Protein AF-A0A524JJ79-F1 (afdb_monomer)

Secondary structure (DSSP, 8-state):
--GGG-S-----PPEEEEEEEEEEEEEEEEETTEEEEEEEEEEEEEEEEEE--HHHHHHHHHHHHTTSGGGG-HHHHHHHHHHHHHTT--HHHHHHHHHHHHH-STT----HHHHHHHHHHHHHTT-HHHHHHHHHHHHHH--HHHHHHHHHHHHHTT-HHHHHHHHHHHHHH-TT-HHHHHHHHHHHHHTT-HHHHHHHHHHHHTT---HHHHHHHHHHHHHTT---

Nearest PDB structures (foldseek):
  2xpi-assembly1_D  TM=5.890E-01  e=6.581E-04  Schizosaccharomyces pombe
  8ye5-assembly1_B  TM=7.559E-01  e=1.691E-02  Dehalobacter sp.
  4j8d-assembly2_B  TM=4.611E-01  e=3.420E-03  Rattus norvegicus
  4j8f-assembly1_A  TM=4.199E-01  e=3.420E-03  Homo sapiens
  9hmf-assembly1_L  TM=3.762E-01  e=2.650E-02  Campylobacter jejuni

pLDDT: mean 95.46, std 4.65, range [69.0, 98.75]

Foldseek 3Di:
DDVVPDPDDDDWDKDFAAADDDFDWDWAPDDPFWTWIWTDHGGIITIDIDGHLVLVVVLVVLVVPCVDPCVLALVSLLVSLVSLLVSVHDLVVSLVSLCCQDPNPPNHHHALSSLVSNLSSCVVVVNNVVSVVCLVVSLVRDDLVSLLVSLVSCVVVVVLVVSLVSLVVSCVVCVLALLSLLSNLVSCVSVVVLVSNLVSLVSSVVSVDDPVSVVSSVVSCVVSVHDD

Sequence (228 aa):
YEPSEDALQVEVDTKTIPHTEFLTYVFTDLSSTGATVALDWAKKQIPFKIEFDVSAIVLADIRQKLQGEAGFQRQNWEQAATFAMNNGGDLQEALGWINNAIEGQFFSSKTFNNMAVKAQILQKLGQKDKVLAMVPEMAGMANTNEMNNLGYMLVNMGENDLALKYFKINAKNNPANANVFDSLGEAYKIMGDRKNAIKNLKKSLSLNPPAGVKANSERLLAELGVVI

Structure (mmCIF, N/CA/C/O backbone):
data_AF-A0A524JJ79-F1
#
_entry.id   AF-A0A524JJ79-F1
#
loop_
_atom_site.group_PDB
_atom_site.id
_atom_site.type_symbol
_atom_site.label_atom_id
_atom_site.label_alt_id
_atom_site.label_comp_id
_atom_site.label_asym_id
_atom_site.label_entity_id
_atom_site.label_seq_id
_atom_site.pdbx_PDB_ins_code
_atom_site.Cartn_x
_atom_site.Cartn_y
_atom_site.Cartn_z
_atom_site.occupancy
_atom_site.B_iso_or_equiv
_atom_site.auth_seq_id
_atom_site.auth_comp_id
_atom_site.auth_asym_id
_atom_site.auth_atom_id
_atom_site.pdbx_PDB_model_num
ATOM 1 N N . TYR A 1 1 ? -36.130 6.299 39.404 1.00 77.44 1 TYR A N 1
ATOM 2 C CA . TYR A 1 1 ? -35.779 5.986 38.011 1.00 77.44 1 TYR A CA 1
ATOM 3 C C . TYR A 1 1 ? -35.724 7.321 37.305 1.00 77.44 1 TYR A C 1
ATOM 5 O O . TYR A 1 1 ? -36.742 8.001 37.301 1.00 77.44 1 TYR A O 1
ATOM 13 N N . GLU A 1 2 ? -34.539 7.721 36.851 1.00 86.06 2 GLU A N 1
ATOM 14 C CA . GLU A 1 2 ? -34.285 8.988 36.159 1.00 86.06 2 GLU A CA 1
ATOM 15 C C . GLU A 1 2 ? -33.938 8.640 34.706 1.00 86.06 2 GLU A C 1
ATOM 17 O O . GLU A 1 2 ? -32.838 8.145 34.473 1.00 86.06 2 GLU A O 1
ATOM 22 N N . PRO A 1 3 ? -34.845 8.845 33.732 1.00 84.81 3 PRO A N 1
ATOM 23 C CA . PRO A 1 3 ? -34.604 8.443 32.341 1.00 84.81 3 PRO A CA 1
ATOM 24 C C . PRO A 1 3 ? -33.352 9.077 31.719 1.00 84.81 3 PRO A C 1
ATOM 26 O O . PRO A 1 3 ? -32.802 8.551 30.759 1.00 84.81 3 PRO A O 1
ATOM 29 N N . SER A 1 4 ? -32.890 10.211 32.255 1.00 87.50 4 SER A N 1
ATOM 30 C CA . SER A 1 4 ? -31.655 10.877 31.827 1.00 87.50 4 SER A CA 1
ATOM 31 C C . SER A 1 4 ? -30.379 10.119 32.195 1.00 87.50 4 SER A C 1
ATOM 33 O O . SER A 1 4 ? -29.330 10.408 31.630 1.00 87.50 4 SER A O 1
ATOM 35 N N . GLU A 1 5 ? -30.460 9.176 33.134 1.00 88.31 5 GLU A N 1
ATOM 36 C CA . GLU A 1 5 ? -29.337 8.347 33.582 1.00 88.31 5 GLU A CA 1
ATOM 37 C C . GLU A 1 5 ? -29.270 7.005 32.824 1.00 88.31 5 GLU A C 1
ATOM 39 O O . GLU A 1 5 ? -28.371 6.197 33.070 1.00 88.31 5 GLU A O 1
ATOM 44 N N . ASP A 1 6 ? -30.203 6.743 31.899 1.00 85.56 6 ASP A N 1
ATOM 45 C CA . ASP A 1 6 ? -30.224 5.502 31.127 1.00 85.56 6 ASP A CA 1
ATOM 46 C C . ASP A 1 6 ? -29.096 5.488 30.088 1.00 85.56 6 ASP A C 1
ATOM 48 O O . ASP A 1 6 ? -29.096 6.236 29.111 1.00 85.56 6 ASP A O 1
ATOM 52 N N . ALA A 1 7 ? -28.136 4.580 30.275 1.00 82.12 7 ALA A N 1
ATOM 53 C CA . ALA A 1 7 ? -27.026 4.400 29.339 1.00 82.12 7 ALA A CA 1
ATOM 54 C C . ALA A 1 7 ? -27.447 3.710 28.027 1.00 82.12 7 ALA A C 1
ATOM 56 O O . ALA A 1 7 ? -26.792 3.887 27.001 1.00 82.12 7 ALA A O 1
ATOM 57 N N . LEU A 1 8 ? -28.505 2.890 28.063 1.00 83.69 8 LEU A N 1
ATOM 58 C CA . LEU A 1 8 ? -29.008 2.148 26.909 1.00 83.69 8 LEU A CA 1
ATOM 59 C C . LEU A 1 8 ? -30.453 1.692 27.147 1.00 83.69 8 LEU A C 1
ATOM 61 O O . LEU A 1 8 ? -30.738 1.031 28.145 1.00 83.69 8 LEU A O 1
ATOM 65 N N . GLN A 1 9 ? -31.335 1.966 26.186 1.00 86.88 9 GLN A N 1
ATOM 66 C CA . GLN A 1 9 ? -32.680 1.398 26.127 1.00 86.88 9 GLN A CA 1
ATOM 67 C C . GLN A 1 9 ? -32.825 0.614 24.823 1.00 86.88 9 GLN A C 1
ATOM 69 O O . GLN A 1 9 ? -32.611 1.157 23.740 1.00 86.88 9 GLN A O 1
ATOM 74 N N . VAL A 1 10 ? -33.152 -0.673 24.927 1.00 87.00 10 VAL A N 1
ATOM 75 C CA . VAL A 1 10 ? -33.238 -1.590 23.783 1.00 87.00 10 VAL A CA 1
ATOM 76 C C . VAL A 1 10 ? -34.454 -2.491 23.914 1.00 87.00 10 VAL A C 1
ATOM 78 O O . VAL A 1 10 ? -34.732 -3.030 24.986 1.00 87.00 10 VAL A O 1
ATOM 81 N N . GLU A 1 11 ? -35.168 -2.670 22.808 1.00 89.62 11 GLU A N 1
ATOM 82 C CA . GLU A 1 11 ? -36.161 -3.733 22.682 1.00 89.62 11 GLU A CA 1
ATOM 83 C C . GLU A 1 11 ? -35.449 -5.042 22.329 1.00 89.62 11 GLU A C 1
ATOM 85 O O . GLU A 1 11 ? -34.543 -5.066 21.493 1.00 89.62 11 GLU A O 1
ATOM 90 N N . VAL A 1 12 ? -35.827 -6.127 23.003 1.00 90.88 12 VAL A N 1
ATOM 91 C CA . VAL A 1 12 ? -35.129 -7.415 22.926 1.00 90.88 12 VAL A CA 1
ATOM 92 C C . VAL A 1 12 ? -36.115 -8.569 22.849 1.00 90.88 12 VAL A C 1
ATOM 94 O O . VAL A 1 12 ? -37.064 -8.655 23.630 1.00 90.88 12 VAL A O 1
ATOM 97 N N . ASP A 1 13 ? -35.834 -9.508 21.951 1.00 92.62 13 ASP A N 1
ATOM 98 C CA . ASP A 1 13 ? -36.531 -10.787 21.897 1.00 92.62 13 ASP A CA 1
ATOM 99 C C . ASP A 1 13 ? -35.867 -11.784 22.848 1.00 92.62 13 ASP A C 1
ATOM 101 O O . ASP A 1 13 ? -34.694 -12.142 22.705 1.00 92.62 13 ASP A O 1
ATOM 105 N N . THR A 1 14 ? -36.624 -12.271 23.832 1.00 94.25 14 THR A N 1
ATOM 106 C CA . THR A 1 14 ? -36.096 -13.243 24.795 1.00 94.25 14 THR A CA 1
ATOM 107 C C . THR A 1 14 ? -36.009 -14.641 24.194 1.00 94.25 14 THR A C 1
ATOM 109 O O . THR A 1 14 ? -36.939 -15.094 23.524 1.00 94.25 14 THR A O 1
ATOM 112 N N . LYS A 1 15 ? -34.947 -15.377 24.520 1.00 94.88 15 LYS A N 1
ATOM 113 C CA . LYS A 1 15 ? -34.782 -16.795 24.168 1.00 94.88 15 LYS A CA 1
ATOM 114 C C . LYS A 1 15 ? -35.046 -17.682 25.382 1.00 94.88 15 LYS A C 1
ATOM 116 O O . LYS A 1 15 ? -34.850 -17.264 26.521 1.00 94.88 15 LYS A O 1
ATOM 121 N N . THR A 1 16 ? -35.484 -18.918 25.144 1.00 96.75 16 THR A N 1
ATOM 122 C CA . THR A 1 16 ? -35.592 -19.927 26.210 1.00 96.75 16 THR A CA 1
ATOM 123 C C . THR A 1 16 ? -34.263 -20.658 26.368 1.00 96.75 16 THR A C 1
ATOM 125 O O . THR A 1 16 ? -33.693 -21.109 25.377 1.00 96.75 16 THR A O 1
ATOM 128 N N . ILE A 1 17 ? -33.799 -20.805 27.607 1.00 96.44 17 ILE A N 1
ATOM 129 C CA . ILE A 1 17 ? -32.557 -21.500 27.979 1.00 96.44 17 ILE A CA 1
ATOM 130 C C . ILE A 1 17 ? -32.815 -22.526 29.100 1.00 96.44 17 ILE A C 1
ATOM 132 O O . ILE A 1 17 ? -33.877 -22.482 29.734 1.00 96.44 17 ILE A O 1
ATOM 136 N N . PRO A 1 18 ? -31.881 -23.464 29.368 1.00 97.00 18 PRO A N 1
ATOM 137 C CA . PRO A 1 18 ? -31.906 -24.269 30.590 1.00 97.00 18 PRO A CA 1
ATOM 138 C C . PRO A 1 18 ? -31.970 -23.399 31.852 1.00 97.00 18 PRO A C 1
ATOM 140 O O . PRO A 1 18 ? -31.500 -22.267 31.850 1.00 97.00 18 PRO A O 1
ATOM 143 N N . HIS A 1 19 ? -32.550 -23.937 32.931 1.00 96.25 19 HIS A N 1
ATOM 144 C CA . HIS A 1 19 ? -32.747 -23.178 34.170 1.00 96.25 19 HIS A CA 1
ATOM 145 C C . HIS A 1 19 ? -31.418 -22.743 34.797 1.00 96.25 19 HIS A C 1
ATOM 147 O O . HIS A 1 19 ? -30.568 -23.589 35.074 1.00 96.25 19 HIS A O 1
ATOM 153 N N . THR A 1 20 ? -31.290 -21.451 35.091 1.00 95.12 20 THR A N 1
ATOM 154 C CA . THR A 1 20 ? -30.226 -20.881 35.925 1.00 95.12 20 THR A CA 1
ATOM 155 C C . THR A 1 20 ? -30.845 -20.259 37.180 1.00 95.12 20 THR A C 1
ATOM 157 O O . THR A 1 20 ? -31.852 -19.552 37.109 1.00 95.12 20 THR A O 1
ATOM 160 N N . GLU A 1 21 ? -30.267 -20.534 38.352 1.00 96.00 21 GLU A N 1
ATOM 161 C CA . GLU A 1 21 ? -30.761 -19.965 39.618 1.00 96.00 21 GLU A CA 1
ATOM 162 C C . GLU A 1 21 ? -30.271 -18.523 39.816 1.00 96.00 21 GLU A C 1
ATOM 164 O O . GLU A 1 21 ? -31.005 -17.653 40.284 1.00 96.00 21 GLU A O 1
ATOM 169 N N . PHE A 1 22 ? -29.028 -18.258 39.412 1.00 97.00 22 PHE A N 1
ATOM 170 C CA . PHE A 1 22 ? -28.384 -16.960 39.565 1.00 97.00 22 PHE A CA 1
ATOM 171 C C . PHE A 1 22 ? -28.438 -16.167 38.264 1.00 97.00 22 PHE A C 1
ATOM 173 O O . PHE A 1 22 ? -28.100 -16.691 37.198 1.00 97.00 22 PHE A O 1
ATOM 180 N N . LEU A 1 23 ? -28.803 -14.884 38.376 1.00 96.38 23 LEU A N 1
ATOM 181 C CA . LEU A 1 23 ? -28.680 -13.935 37.275 1.00 96.38 23 LEU A CA 1
ATOM 182 C C . LEU A 1 23 ? -27.231 -13.934 36.782 1.00 96.38 23 LEU A C 1
ATOM 184 O O . LEU A 1 23 ? -26.314 -13.575 37.521 1.00 96.38 23 LEU A O 1
ATOM 188 N N . THR A 1 24 ? -27.049 -14.350 35.535 1.00 96.19 24 THR A N 1
ATOM 189 C CA . THR A 1 24 ? -25.736 -14.532 34.923 1.00 96.19 24 THR A CA 1
ATOM 190 C C . THR A 1 24 ? -25.617 -13.635 33.701 1.00 96.19 24 THR A C 1
ATOM 192 O O . THR A 1 24 ? -26.510 -13.605 32.859 1.00 96.19 24 THR A O 1
ATOM 195 N N . TYR A 1 25 ? -24.504 -12.911 33.601 1.00 95.44 25 TYR A N 1
ATOM 196 C CA . TYR A 1 25 ? -24.175 -12.107 32.428 1.00 95.44 25 TYR A CA 1
ATOM 197 C C . TYR A 1 25 ? -23.250 -12.905 31.517 1.00 95.44 25 TYR A C 1
ATOM 199 O O . TYR A 1 25 ? -22.167 -13.317 31.937 1.00 95.44 25 TYR A O 1
ATOM 207 N N . VAL A 1 26 ? -23.673 -13.113 30.273 1.00 94.44 26 VAL A N 1
ATOM 208 C CA . VAL A 1 26 ? -22.916 -13.858 29.265 1.00 94.44 26 VAL A CA 1
ATOM 209 C C . VAL A 1 26 ? -22.545 -12.926 28.120 1.00 94.44 26 VAL A C 1
ATOM 211 O O . VAL A 1 26 ? -23.377 -12.170 27.626 1.00 94.44 26 VAL A O 1
ATOM 214 N N . PHE A 1 27 ? -21.290 -13.001 27.687 1.00 95.50 27 PHE A N 1
ATOM 215 C CA . PHE A 1 27 ? -20.793 -12.291 26.514 1.00 95.50 27 PHE A CA 1
ATOM 216 C C . PHE A 1 27 ? -20.545 -13.305 25.403 1.00 95.50 27 PHE A C 1
ATOM 218 O O . PHE A 1 27 ? -19.799 -14.268 25.578 1.00 95.50 27 PHE A O 1
ATOM 225 N N . THR A 1 28 ? -21.197 -13.093 24.268 1.00 93.38 28 THR A N 1
ATOM 226 C CA . THR A 1 28 ? -21.134 -13.959 23.085 1.00 93.38 28 THR A CA 1
ATOM 227 C C . THR A 1 28 ? -20.872 -13.116 21.840 1.00 93.38 28 THR A C 1
ATOM 229 O O . THR A 1 28 ? -20.851 -11.888 21.920 1.00 93.38 28 THR A O 1
ATOM 232 N N . ASP A 1 29 ? -20.619 -13.767 20.702 1.00 92.81 29 ASP A N 1
ATOM 233 C CA . ASP A 1 29 ? -20.407 -13.104 19.406 1.00 92.81 29 ASP A CA 1
ATOM 234 C C . ASP A 1 29 ? -19.367 -11.966 19.454 1.00 92.81 29 ASP A C 1
ATOM 236 O O . ASP A 1 29 ? -19.571 -10.880 18.911 1.00 92.81 29 ASP A O 1
ATOM 240 N N . LEU A 1 30 ? -18.254 -12.205 20.156 1.00 93.31 30 LEU A N 1
ATOM 241 C CA . LEU A 1 30 ? -17.192 -11.216 20.331 1.00 93.31 30 LEU A CA 1
ATOM 242 C C . LEU A 1 30 ? -16.589 -10.817 18.980 1.00 93.31 30 LEU A C 1
ATOM 244 O O . LEU A 1 30 ? -16.189 -11.663 18.179 1.00 93.31 30 LEU A O 1
ATOM 248 N N . SER A 1 31 ? -16.460 -9.513 18.771 1.00 90.50 31 SER A N 1
ATOM 249 C CA . SER A 1 31 ? -15.790 -8.912 17.622 1.00 90.50 31 SER A CA 1
ATOM 250 C C . SER A 1 31 ? -14.883 -7.768 18.071 1.00 90.50 31 SER A C 1
ATOM 252 O O . SER A 1 31 ? -14.914 -7.342 19.226 1.00 90.50 31 SER A O 1
ATOM 254 N N . SER A 1 32 ? -14.081 -7.232 17.151 1.00 84.44 32 SER A N 1
ATOM 255 C CA . SER A 1 32 ? -13.252 -6.054 17.423 1.00 84.44 32 SER A CA 1
ATOM 256 C C . SER A 1 32 ? -14.062 -4.782 17.693 1.00 84.44 32 SER A C 1
ATOM 258 O O . SER A 1 32 ? -13.493 -3.817 18.191 1.00 84.44 32 SER A O 1
ATOM 260 N N . THR A 1 33 ? -15.360 -4.762 17.373 1.00 89.06 33 THR A N 1
ATOM 261 C CA . THR A 1 33 ? -16.227 -3.579 17.482 1.00 89.06 33 THR A CA 1
ATOM 262 C C . THR A 1 33 ? -17.468 -3.817 18.337 1.00 89.06 33 THR A C 1
ATOM 264 O O . THR A 1 33 ? -18.348 -2.966 18.363 1.00 89.06 33 THR A O 1
ATOM 267 N N . GLY A 1 34 ? -17.582 -4.944 19.043 1.00 92.19 34 GLY A N 1
ATOM 268 C CA . GLY A 1 34 ? -18.788 -5.226 19.817 1.00 92.19 34 GLY A CA 1
ATOM 269 C C . GLY A 1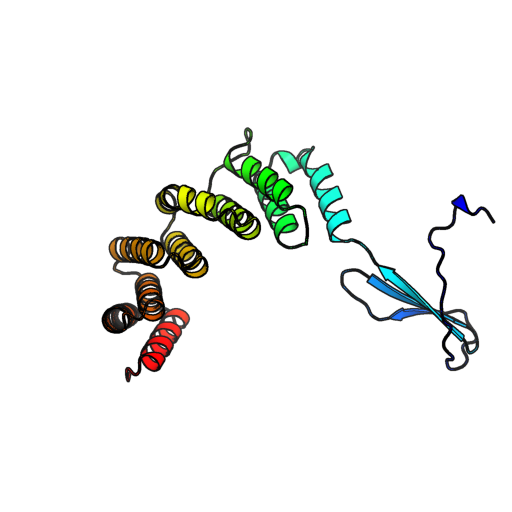 34 ? -18.927 -6.662 20.295 1.00 92.19 34 GLY A C 1
ATOM 270 O O . GLY A 1 34 ? -18.077 -7.514 20.030 1.00 92.19 34 GLY A O 1
ATOM 271 N N . ALA A 1 35 ? -20.030 -6.913 20.991 1.00 95.38 35 ALA A N 1
ATOM 272 C CA . ALA A 1 35 ? -20.410 -8.209 21.539 1.00 95.38 35 ALA A CA 1
ATOM 273 C C . ALA A 1 35 ? -21.934 -8.296 21.694 1.00 95.38 35 ALA A C 1
ATOM 275 O O . ALA A 1 35 ? -22.622 -7.278 21.782 1.00 95.38 35 ALA A O 1
ATOM 276 N N . THR A 1 36 ? -22.457 -9.510 21.808 1.00 95.12 36 THR A N 1
ATOM 277 C CA . THR A 1 36 ? -23.802 -9.740 22.339 1.00 95.12 36 THR A CA 1
ATOM 278 C C . THR A 1 36 ? -23.692 -9.956 23.846 1.00 95.12 36 THR A C 1
ATOM 280 O O . THR A 1 36 ? -23.049 -10.909 24.292 1.00 95.12 36 THR A O 1
ATOM 283 N N . VAL A 1 37 ? -24.328 -9.090 24.632 1.00 95.38 37 VAL A N 1
ATOM 284 C CA . VAL A 1 37 ? -24.506 -9.275 26.077 1.00 95.38 37 VAL A CA 1
ATOM 285 C C . VAL A 1 37 ? -25.842 -9.959 26.300 1.00 95.38 37 VAL A C 1
ATOM 287 O O . VAL A 1 37 ? -26.845 -9.565 25.714 1.00 95.38 37 VAL A O 1
ATOM 290 N N . ALA A 1 38 ? -25.874 -10.974 27.150 1.00 95.81 38 ALA A N 1
ATOM 291 C CA . ALA A 1 38 ? -27.099 -11.666 27.493 1.00 95.81 38 ALA A CA 1
ATOM 292 C C . ALA A 1 38 ? -27.256 -11.784 29.007 1.00 95.81 38 ALA A C 1
ATOM 294 O O . ALA A 1 38 ? -26.305 -12.128 29.711 1.00 95.81 38 ALA A O 1
ATOM 295 N N . LEU A 1 39 ? -28.459 -11.484 29.498 1.00 96.50 39 LEU A N 1
ATOM 296 C CA . LEU A 1 39 ? -28.850 -11.769 30.874 1.00 96.50 39 LEU A CA 1
ATOM 297 C C . LEU A 1 39 ? -29.598 -13.097 30.893 1.00 96.50 39 LEU A C 1
ATOM 299 O O . LEU A 1 39 ? -30.694 -13.198 30.338 1.00 96.50 39 LEU A O 1
ATOM 303 N N . ASP A 1 40 ? -29.013 -14.079 31.564 1.00 97.12 40 ASP A N 1
ATOM 304 C CA . ASP A 1 40 ? -29.582 -15.405 31.753 1.00 97.12 40 ASP A CA 1
ATOM 305 C C . ASP A 1 40 ? -30.150 -15.508 33.170 1.00 97.12 40 ASP A C 1
ATOM 307 O O . ASP A 1 40 ? -29.418 -15.392 34.160 1.00 97.12 40 ASP A O 1
ATOM 311 N N . TRP A 1 41 ? -31.462 -15.720 33.280 1.00 97.19 41 TRP A N 1
ATOM 312 C CA . TRP A 1 41 ? -32.135 -15.919 34.562 1.00 97.19 41 TRP A CA 1
ATOM 313 C C . TRP A 1 41 ? -33.357 -16.827 34.430 1.00 97.19 41 TRP A C 1
ATOM 315 O O . TRP A 1 41 ? -34.188 -16.667 33.525 1.00 97.19 41 TRP A O 1
ATOM 325 N N . ALA A 1 42 ? -33.488 -17.782 35.355 1.00 96.38 42 ALA A N 1
ATOM 326 C CA . ALA A 1 42 ? -34.456 -18.865 35.262 1.00 96.38 42 ALA A CA 1
ATOM 327 C C . ALA A 1 42 ? -34.335 -19.552 33.892 1.00 96.38 42 ALA A C 1
ATOM 329 O O . ALA A 1 42 ? -33.268 -20.039 33.542 1.00 96.38 42 ALA A O 1
ATOM 330 N N . LYS A 1 43 ? -35.402 -19.579 33.090 1.00 97.25 43 LYS A N 1
ATOM 331 C CA . LYS A 1 43 ? -35.401 -20.177 31.742 1.00 97.25 43 LYS A CA 1
ATOM 332 C C . LYS A 1 43 ? -35.315 -19.146 30.618 1.00 97.25 43 LYS A C 1
ATOM 334 O O . LYS A 1 43 ? -35.650 -19.471 29.481 1.00 97.25 43 LYS A O 1
ATOM 339 N N . LYS A 1 44 ? -34.953 -17.899 30.921 1.00 96.69 44 LYS A N 1
ATOM 340 C CA . LYS A 1 44 ? -34.934 -16.805 29.948 1.00 96.69 44 LYS A CA 1
ATOM 341 C C . LYS A 1 44 ? -33.525 -16.281 29.744 1.00 96.69 44 LYS A C 1
ATOM 343 O O . LYS A 1 44 ? -32.806 -16.040 30.705 1.00 96.69 44 LYS A O 1
ATOM 348 N N . GLN A 1 45 ? -33.204 -16.051 28.483 1.00 96.75 45 GLN A N 1
ATOM 349 C CA . GLN A 1 45 ? -32.063 -15.276 28.043 1.00 96.75 45 GLN A CA 1
ATOM 350 C C . GLN A 1 45 ? -32.571 -13.990 27.401 1.00 96.75 45 GLN A C 1
ATOM 352 O O . GLN A 1 45 ? -33.462 -14.028 26.549 1.00 96.75 45 GLN A O 1
ATOM 357 N N . ILE A 1 46 ? -31.997 -12.864 27.803 1.00 96.25 46 ILE A N 1
ATOM 358 C CA . ILE A 1 46 ? -32.334 -11.528 27.313 1.00 96.25 46 ILE A CA 1
ATOM 359 C C . ILE A 1 46 ? -31.090 -10.968 26.607 1.00 96.25 46 ILE A C 1
ATOM 361 O O . ILE A 1 46 ? -30.252 -10.352 27.270 1.00 96.25 46 ILE A O 1
ATOM 365 N N . PRO A 1 47 ? -30.903 -11.248 25.303 1.00 96.00 47 PRO A N 1
ATOM 366 C CA . PRO A 1 47 ? -29.730 -10.807 24.564 1.00 96.00 47 PRO A CA 1
ATOM 367 C C . PRO A 1 47 ? -29.929 -9.402 23.986 1.00 96.00 47 PRO A C 1
ATOM 369 O O . PRO A 1 47 ? -30.966 -9.104 23.399 1.00 96.00 47 PRO A O 1
ATOM 372 N N . PHE A 1 48 ? -28.901 -8.568 24.073 1.00 94.25 48 PHE A N 1
ATOM 373 C CA . PHE A 1 48 ? -28.800 -7.310 23.346 1.00 94.25 48 PHE A CA 1
ATOM 374 C C . PHE A 1 48 ? -27.382 -7.111 22.822 1.00 94.25 48 PHE A C 1
ATOM 376 O O . PHE A 1 48 ? -26.401 -7.585 23.398 1.00 94.25 48 PHE A O 1
ATOM 383 N N . LYS A 1 49 ? -27.274 -6.408 21.697 1.00 92.69 49 LYS A N 1
ATOM 384 C CA . LYS A 1 49 ? -25.987 -6.126 21.070 1.00 92.69 49 LYS A CA 1
ATOM 385 C C . LYS A 1 49 ? -25.416 -4.822 21.612 1.00 92.69 49 LYS A C 1
ATOM 387 O O . LYS A 1 49 ? -26.131 -3.829 21.705 1.00 92.69 49 LYS A O 1
ATOM 392 N N . ILE A 1 50 ? -24.125 -4.832 21.921 1.00 92.00 50 ILE A N 1
ATOM 393 C CA . ILE A 1 50 ? -23.333 -3.624 22.140 1.00 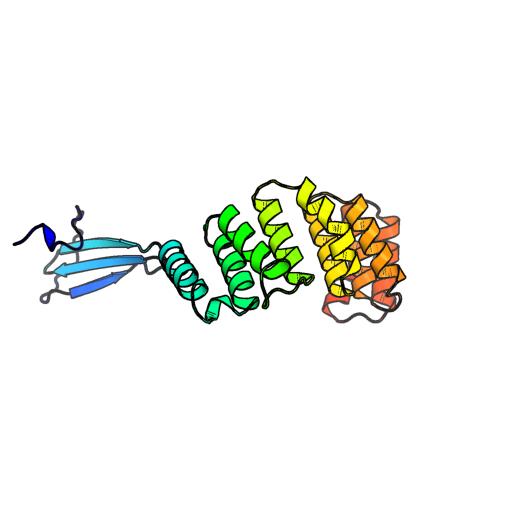92.00 50 ILE A CA 1
ATOM 394 C C . ILE A 1 50 ? -22.341 -3.484 20.987 1.00 92.00 50 ILE A C 1
ATOM 396 O O . ILE A 1 50 ? -21.650 -4.441 20.632 1.00 92.00 50 ILE A O 1
ATOM 400 N N . GLU A 1 51 ? -22.284 -2.298 20.391 1.00 89.19 51 GLU A N 1
ATOM 401 C CA . GLU A 1 51 ? -21.348 -1.958 19.322 1.00 89.19 51 GLU A CA 1
ATOM 402 C C . GLU A 1 51 ? -20.650 -0.642 19.650 1.00 89.19 51 GLU A C 1
ATOM 404 O O . GLU A 1 51 ? -21.233 0.264 20.244 1.00 89.19 51 GLU A O 1
ATOM 409 N N . PHE A 1 52 ? -19.391 -0.544 19.245 1.00 86.94 52 PHE A N 1
ATOM 410 C CA . PHE A 1 52 ? -18.562 0.634 19.402 1.00 86.94 52 PHE A CA 1
ATOM 411 C C . PHE A 1 52 ? -18.060 1.054 18.031 1.00 86.94 52 PHE A C 1
ATOM 413 O O . PHE A 1 52 ? -17.479 0.250 17.297 1.00 86.94 52 PHE A O 1
ATOM 420 N N . ASP A 1 53 ? -18.204 2.338 17.720 1.00 89.06 53 ASP A N 1
ATOM 421 C CA . ASP A 1 53 ? -17.480 2.939 16.607 1.00 89.06 53 ASP A CA 1
ATOM 422 C C . ASP A 1 53 ? -16.020 3.161 17.026 1.00 89.06 53 ASP A C 1
ATOM 424 O O . ASP A 1 53 ? -15.590 4.254 17.402 1.00 89.06 53 ASP A O 1
ATOM 428 N N . VAL A 1 54 ? -15.260 2.062 17.029 1.00 89.44 54 VAL A N 1
ATOM 429 C CA . VAL A 1 54 ? -13.845 2.050 17.421 1.00 89.44 54 VAL A CA 1
ATOM 430 C C . VAL A 1 54 ? -13.049 3.029 16.562 1.00 89.44 54 VAL A C 1
ATOM 432 O O . VAL A 1 54 ? -12.184 3.733 17.080 1.00 89.44 54 VAL A O 1
ATOM 435 N N . SER A 1 55 ? -13.370 3.126 15.271 1.00 91.81 55 SER A N 1
ATOM 436 C CA . SER A 1 55 ? -12.723 4.063 14.359 1.00 91.81 55 SER A CA 1
ATOM 437 C C . SER A 1 55 ? -12.951 5.510 14.782 1.00 91.81 55 SER A C 1
ATOM 439 O O . SER A 1 55 ? -11.981 6.261 14.887 1.00 91.81 55 SER A O 1
ATOM 441 N N . ALA A 1 56 ? -14.191 5.907 15.081 1.00 93.25 56 ALA A N 1
ATOM 442 C CA . ALA A 1 56 ? -14.488 7.260 15.544 1.00 93.25 56 ALA A CA 1
ATOM 443 C C . ALA A 1 56 ? -13.813 7.583 16.884 1.00 93.25 56 ALA A C 1
ATOM 445 O O . ALA A 1 56 ? -13.265 8.678 17.032 1.00 93.25 56 ALA A O 1
ATOM 446 N N . ILE A 1 57 ? -13.792 6.634 17.828 1.00 93.75 57 ILE A N 1
ATOM 447 C CA . ILE A 1 57 ? -13.127 6.797 19.131 1.00 93.75 57 ILE A CA 1
ATOM 448 C C . ILE A 1 57 ? -11.623 7.026 18.942 1.00 93.75 57 ILE A C 1
ATOM 450 O O . ILE A 1 57 ? -11.069 7.991 19.471 1.00 93.75 57 ILE A O 1
ATOM 454 N N . VAL A 1 58 ? -10.959 6.177 18.152 1.00 95.19 58 VAL A N 1
ATOM 455 C CA . VAL A 1 58 ? -9.516 6.296 17.899 1.00 95.19 58 VAL A CA 1
ATOM 456 C C . VAL A 1 58 ? -9.198 7.579 17.131 1.00 95.19 58 VAL A C 1
ATOM 458 O O . VAL A 1 58 ? -8.246 8.273 17.475 1.00 95.19 58 VAL A O 1
ATOM 461 N N . LEU A 1 59 ? -10.001 7.953 16.130 1.00 96.81 59 LEU A N 1
ATOM 462 C CA . LEU A 1 59 ? -9.806 9.204 15.389 1.00 96.81 59 LEU A CA 1
ATOM 463 C C . LEU A 1 59 ? -9.997 10.439 16.279 1.00 96.81 59 LEU A C 1
ATOM 465 O O . LEU A 1 59 ? -9.263 11.412 16.123 1.00 96.81 59 LEU A O 1
ATOM 469 N N . ALA A 1 60 ? -10.943 10.417 17.222 1.00 96.94 60 ALA A N 1
ATOM 470 C CA . ALA A 1 60 ? -11.116 11.497 18.192 1.00 96.94 60 ALA A CA 1
ATOM 471 C C . ALA A 1 60 ? -9.887 11.648 19.107 1.00 96.94 60 ALA A C 1
ATOM 473 O O . ALA A 1 60 ? -9.384 12.761 19.271 1.00 96.94 60 ALA A O 1
ATOM 474 N N . ASP A 1 61 ? -9.356 10.539 19.627 1.00 96.88 61 ASP A N 1
ATOM 475 C CA . ASP A 1 61 ? -8.132 10.528 20.439 1.00 96.88 61 ASP A CA 1
ATOM 476 C C . ASP A 1 61 ? -6.901 10.996 19.639 1.00 96.88 61 ASP A C 1
ATOM 478 O O . ASP A 1 61 ? -6.135 11.836 20.113 1.00 96.88 61 ASP A O 1
ATOM 482 N N . ILE A 1 62 ? -6.744 10.540 18.390 1.00 97.44 62 ILE A N 1
ATOM 483 C CA . ILE A 1 62 ? -5.692 11.012 17.476 1.00 97.44 62 ILE A CA 1
ATOM 484 C C . ILE A 1 62 ? -5.781 12.532 17.299 1.00 97.44 62 ILE A C 1
ATOM 486 O O . ILE A 1 62 ? -4.782 13.226 17.493 1.00 97.44 62 ILE A O 1
ATOM 490 N N . ARG A 1 63 ? -6.966 13.070 16.979 1.00 97.31 63 ARG A N 1
ATOM 491 C CA . ARG A 1 63 ? -7.176 14.519 16.807 1.00 97.31 63 ARG A CA 1
ATOM 492 C C . ARG A 1 63 ? -6.781 15.297 18.057 1.00 97.31 63 ARG A C 1
ATOM 494 O O . ARG A 1 63 ? -6.116 16.321 17.935 1.00 97.31 63 ARG A O 1
ATOM 501 N N . GLN A 1 64 ? -7.156 14.811 19.240 1.00 97.56 64 GLN A N 1
ATOM 502 C CA . GLN A 1 64 ? -6.795 15.443 20.508 1.00 97.56 64 GLN A CA 1
ATOM 503 C C . GLN A 1 64 ? -5.278 15.411 20.742 1.00 97.56 64 GLN A C 1
ATOM 505 O O . GLN A 1 64 ? -4.678 16.436 21.062 1.00 97.56 64 GLN A O 1
ATOM 510 N N . LYS A 1 65 ? -4.630 14.260 20.538 1.00 96.00 65 LYS A N 1
ATOM 511 C CA . LYS A 1 65 ? -3.181 14.098 20.739 1.00 96.00 65 LYS A CA 1
ATOM 512 C C . LYS A 1 65 ? -2.356 14.959 19.788 1.00 96.00 65 LYS A C 1
ATOM 514 O O . LYS A 1 65 ? -1.357 15.541 20.208 1.00 96.00 65 LYS A O 1
ATOM 519 N N . LEU A 1 66 ? -2.785 15.089 18.533 1.00 94.56 66 LEU A N 1
ATOM 520 C CA . LEU A 1 66 ? -2.102 15.910 17.530 1.00 94.56 66 LEU A CA 1
ATOM 521 C C . LEU A 1 66 ? -2.135 17.419 17.840 1.00 94.56 66 LEU A C 1
ATOM 523 O O . LEU A 1 66 ? -1.378 18.166 17.229 1.00 94.56 66 LEU A O 1
ATOM 527 N N . GLN A 1 67 ? -2.954 17.877 18.794 1.00 93.12 67 GLN A N 1
ATOM 528 C CA . GLN A 1 67 ? -2.925 19.265 19.282 1.00 93.12 67 GLN A CA 1
ATOM 529 C C . GLN A 1 67 ? -1.813 19.518 20.316 1.00 93.12 67 GLN A C 1
ATOM 531 O O . GLN A 1 67 ? -1.497 20.672 20.600 1.00 93.12 67 GLN A O 1
ATOM 536 N N . GLY A 1 68 ? -1.239 18.461 20.902 1.00 92.75 68 GLY A N 1
ATOM 537 C CA . GLY A 1 68 ? -0.204 18.537 21.935 1.00 92.75 68 GLY A CA 1
ATOM 538 C C . GLY A 1 68 ? 1.189 18.155 21.433 1.00 92.75 68 GLY A C 1
ATOM 539 O O . GLY A 1 68 ? 1.503 18.273 20.251 1.00 92.75 68 GLY A O 1
ATOM 540 N N . GLU A 1 69 ? 2.030 17.645 22.339 1.00 92.81 69 GLU A N 1
ATOM 541 C CA . GLU A 1 69 ? 3.411 17.227 22.040 1.00 92.81 69 GLU A CA 1
ATOM 542 C C . GLU A 1 69 ? 3.493 16.236 20.865 1.00 92.81 69 GLU A C 1
ATOM 544 O O . GLU A 1 69 ? 4.366 16.342 20.003 1.00 92.81 69 GLU A O 1
ATOM 549 N N . ALA A 1 70 ? 2.537 15.307 20.781 1.00 93.31 70 ALA A N 1
ATOM 550 C CA . ALA A 1 70 ? 2.484 14.324 19.705 1.00 93.31 70 ALA A CA 1
ATOM 551 C C . ALA A 1 70 ? 2.309 14.971 18.318 1.00 93.31 70 ALA A C 1
ATOM 553 O O . ALA A 1 70 ? 2.751 14.392 17.324 1.00 93.31 70 ALA A O 1
ATOM 554 N N . GLY A 1 71 ? 1.735 16.176 18.245 1.00 92.81 71 GLY A N 1
ATOM 555 C CA . GLY A 1 71 ? 1.624 16.973 17.025 1.00 92.81 71 GLY A CA 1
ATOM 556 C C . GLY A 1 71 ? 2.960 17.477 16.475 1.00 92.81 71 GLY A C 1
ATOM 557 O O . GLY A 1 71 ? 3.027 17.838 15.304 1.00 92.81 71 GLY A O 1
ATOM 558 N N . PHE A 1 72 ? 4.039 17.455 17.263 1.00 91.88 72 PHE A N 1
ATOM 559 C CA . PHE A 1 72 ? 5.380 17.869 16.829 1.00 91.88 72 PHE A CA 1
ATOM 560 C C . PHE A 1 72 ? 6.231 16.711 16.292 1.00 91.88 72 PHE A C 1
ATOM 562 O O . PHE A 1 72 ? 7.430 16.876 16.072 1.00 91.88 72 PHE A O 1
ATOM 569 N N . GLN A 1 73 ? 5.637 15.537 16.065 1.00 93.12 73 GLN A N 1
ATOM 570 C CA . GLN A 1 73 ? 6.321 14.392 15.467 1.00 93.12 73 GLN A CA 1
ATOM 571 C C . GLN A 1 73 ? 5.672 14.025 14.135 1.00 93.12 73 GLN A C 1
ATOM 573 O O . GLN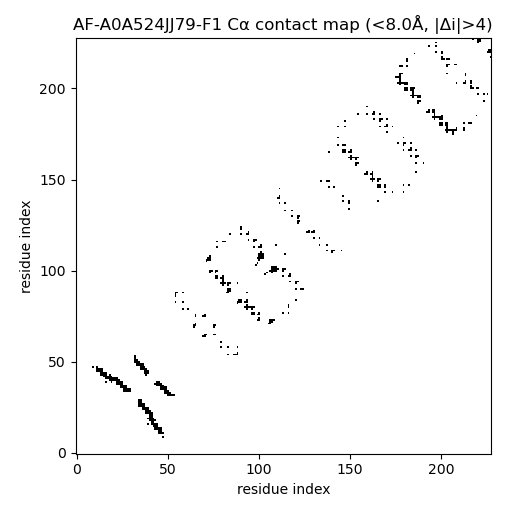 A 1 73 ? 4.501 13.646 14.078 1.00 93.12 73 GLN A O 1
ATOM 578 N N . ARG A 1 74 ? 6.454 14.076 13.052 1.00 94.44 74 ARG A N 1
ATOM 579 C CA . ARG A 1 74 ? 6.011 13.728 11.690 1.00 94.44 74 ARG A CA 1
ATOM 580 C C . ARG A 1 74 ? 5.307 12.375 11.624 1.00 94.44 74 ARG A C 1
ATOM 582 O O . ARG A 1 74 ? 4.261 12.249 10.996 1.00 94.44 74 ARG A O 1
ATOM 589 N N . GLN A 1 75 ? 5.888 11.377 12.284 1.00 94.88 75 GLN A N 1
ATOM 590 C CA . GLN A 1 75 ? 5.438 9.989 12.265 1.00 94.88 75 GLN A CA 1
ATOM 591 C C . GLN A 1 75 ? 4.002 9.855 12.779 1.00 94.88 75 GLN A C 1
ATOM 593 O O . GLN A 1 75 ? 3.259 9.020 12.273 1.00 94.88 75 GLN A O 1
ATOM 598 N N . ASN A 1 76 ? 3.580 10.700 13.723 1.00 95.75 76 ASN A N 1
ATOM 599 C CA . ASN A 1 76 ? 2.225 10.651 14.266 1.00 95.75 76 ASN A CA 1
ATOM 600 C C . ASN A 1 76 ? 1.189 11.125 13.240 1.00 95.75 76 ASN A C 1
ATOM 602 O O . ASN A 1 76 ? 0.121 10.531 13.135 1.00 95.75 76 ASN A O 1
ATOM 606 N N . TRP A 1 77 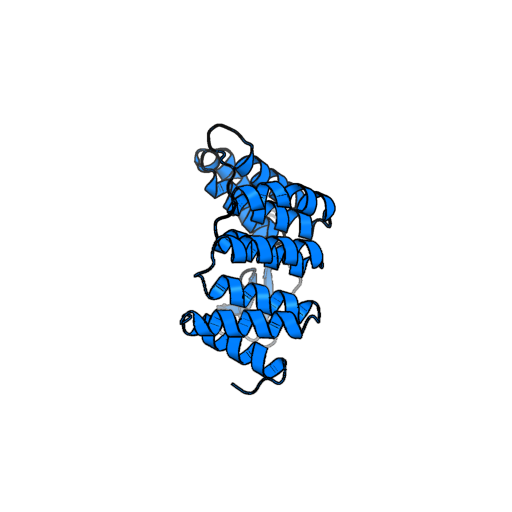? 1.519 12.123 12.416 1.00 96.69 77 TRP A N 1
ATOM 607 C CA . TRP A 1 77 ? 0.665 12.549 11.301 1.00 96.69 77 TRP A CA 1
ATOM 608 C C . TRP A 1 77 ? 0.606 11.499 10.182 1.00 96.69 77 TRP A C 1
ATOM 610 O O . TRP A 1 77 ? -0.461 11.260 9.619 1.00 96.69 77 TRP A O 1
ATOM 620 N N . GLU A 1 78 ? 1.726 10.828 9.889 1.00 97.31 78 GLU A N 1
ATOM 621 C CA . GLU A 1 78 ? 1.774 9.711 8.929 1.00 97.31 78 GLU A CA 1
ATOM 622 C C . GLU A 1 78 ? 0.903 8.531 9.398 1.00 97.31 78 GLU A C 1
ATOM 624 O O . GLU A 1 78 ? 0.133 7.964 8.614 1.00 97.31 78 GLU A O 1
ATOM 629 N N . GLN A 1 79 ? 0.983 8.189 10.688 1.00 97.56 79 GLN A N 1
ATOM 630 C CA . GLN A 1 79 ? 0.166 7.146 11.313 1.00 97.56 79 GLN A CA 1
ATOM 631 C C . GLN A 1 79 ? -1.313 7.527 11.338 1.00 97.56 79 GLN A C 1
ATOM 633 O O . GLN A 1 79 ? -2.150 6.701 10.979 1.00 97.56 79 GLN A O 1
ATOM 638 N N . ALA A 1 80 ? -1.636 8.773 11.687 1.00 97.69 80 ALA A N 1
ATOM 639 C CA . ALA A 1 80 ? -3.000 9.286 11.673 1.00 97.69 80 ALA A CA 1
ATOM 640 C C . ALA A 1 80 ? -3.625 9.171 10.275 1.00 97.69 80 ALA A C 1
ATOM 642 O O . ALA A 1 80 ? -4.701 8.590 10.120 1.00 97.69 80 ALA A O 1
ATOM 643 N N . ALA A 1 81 ? -2.919 9.644 9.241 1.00 98.38 81 ALA A N 1
ATOM 644 C CA . ALA A 1 81 ? -3.373 9.559 7.853 1.00 98.38 81 ALA A CA 1
ATOM 645 C C . ALA A 1 81 ? -3.599 8.107 7.409 1.00 98.38 81 ALA A C 1
ATOM 647 O O . ALA A 1 81 ? -4.629 7.781 6.817 1.00 98.38 81 ALA A O 1
ATOM 648 N N . THR A 1 82 ? -2.659 7.220 7.741 1.00 98.19 82 THR A N 1
ATOM 649 C CA . THR A 1 82 ? -2.749 5.792 7.409 1.00 98.19 82 THR A CA 1
ATOM 650 C C . THR A 1 82 ? -3.913 5.117 8.136 1.00 98.19 82 THR A C 1
ATOM 652 O O . THR A 1 82 ? -4.635 4.319 7.536 1.00 98.19 82 THR A O 1
ATOM 655 N N . PHE A 1 83 ? -4.131 5.445 9.412 1.00 97.75 83 PHE A N 1
ATOM 656 C CA . PHE A 1 83 ? -5.234 4.904 10.196 1.00 97.75 83 PHE A CA 1
ATOM 657 C C . PHE A 1 83 ? -6.583 5.334 9.617 1.00 97.75 83 PHE A C 1
ATOM 659 O O . PHE A 1 83 ? -7.405 4.464 9.331 1.00 97.75 83 PHE A O 1
ATOM 666 N N . ALA A 1 84 ? -6.788 6.633 9.368 1.00 97.94 84 ALA A N 1
ATOM 667 C CA . ALA A 1 84 ? -8.018 7.135 8.755 1.00 97.94 84 ALA A CA 1
ATOM 668 C C . ALA A 1 84 ? -8.288 6.472 7.398 1.00 97.94 84 ALA A C 1
ATOM 670 O O . ALA A 1 84 ? -9.380 5.956 7.171 1.00 97.94 84 ALA A O 1
ATOM 671 N N . MET A 1 85 ? -7.274 6.389 6.532 1.00 98.00 85 MET A N 1
ATOM 672 C CA . MET A 1 85 ? -7.392 5.762 5.212 1.00 98.00 85 MET A CA 1
ATOM 673 C C . MET A 1 85 ? -7.833 4.287 5.265 1.00 98.00 85 MET A C 1
ATOM 675 O O . MET A 1 85 ? -8.551 3.828 4.371 1.00 98.00 85 MET A O 1
ATOM 679 N N . ASN A 1 86 ? -7.376 3.537 6.272 1.00 96.69 86 ASN A N 1
ATOM 680 C CA . ASN A 1 86 ? -7.592 2.092 6.368 1.00 96.69 86 ASN A CA 1
ATOM 681 C C . ASN A 1 86 ? -8.794 1.694 7.235 1.00 96.69 86 ASN A C 1
ATOM 683 O O . ASN A 1 86 ? -9.291 0.584 7.077 1.00 96.69 86 ASN A O 1
ATOM 687 N N . ASN A 1 87 ? -9.273 2.575 8.117 1.00 94.69 87 ASN A N 1
ATOM 688 C CA . ASN A 1 87 ? -10.288 2.247 9.126 1.00 94.69 87 ASN A CA 1
ATOM 689 C C . ASN A 1 87 ? -11.580 3.065 8.963 1.00 94.69 87 ASN A C 1
ATOM 691 O O . ASN A 1 87 ? -12.283 3.311 9.937 1.00 94.69 87 ASN A O 1
ATOM 695 N N . GLY A 1 88 ? -11.907 3.493 7.740 1.00 89.62 88 GLY A N 1
ATOM 696 C CA . GLY A 1 88 ? -13.169 4.193 7.461 1.00 89.62 88 GLY A CA 1
ATOM 697 C C . GLY A 1 88 ? -13.210 5.648 7.941 1.00 89.62 88 GLY A C 1
ATOM 698 O O . GLY A 1 88 ? -14.292 6.199 8.115 1.00 89.62 88 GLY A O 1
ATOM 699 N N . GLY A 1 89 ? -12.049 6.270 8.159 1.00 94.50 89 GLY A N 1
ATOM 700 C CA . GLY A 1 89 ? -11.950 7.702 8.424 1.00 94.50 89 GLY A CA 1
ATOM 701 C C . GLY A 1 89 ? -12.162 8.551 7.169 1.00 94.50 89 GLY A C 1
ATOM 702 O O . GLY A 1 89 ? -12.146 8.057 6.039 1.00 94.50 89 GLY A O 1
ATOM 703 N N . ASP A 1 90 ? -12.329 9.858 7.373 1.00 97.06 90 ASP A N 1
ATOM 704 C CA . ASP A 1 90 ? -12.481 10.813 6.279 1.00 97.06 90 ASP A CA 1
ATOM 705 C C . ASP A 1 90 ? -11.175 10.929 5.468 1.00 97.06 90 ASP A C 1
ATOM 707 O O . ASP A 1 90 ? -10.095 11.213 5.995 1.00 97.06 90 ASP A O 1
ATOM 711 N N . LEU A 1 91 ? -11.264 10.692 4.157 1.00 98.19 91 LEU A N 1
ATOM 712 C CA . LEU A 1 91 ? -10.094 10.687 3.277 1.00 98.19 91 LEU A CA 1
ATOM 713 C C . LEU A 1 91 ? -9.527 12.092 3.017 1.00 98.19 91 LEU A C 1
ATOM 715 O O . LEU A 1 91 ? -8.341 12.206 2.706 1.00 98.19 91 LEU A O 1
ATOM 719 N N . GLN A 1 92 ? -10.329 13.156 3.129 1.00 98.31 92 GLN A N 1
ATOM 720 C CA . GLN A 1 92 ? -9.834 14.533 3.015 1.00 98.31 92 GLN A CA 1
ATOM 721 C C . GLN A 1 92 ? -9.064 14.935 4.274 1.00 98.31 92 GLN A C 1
ATOM 723 O O . GLN A 1 92 ? -8.020 15.578 4.175 1.00 98.31 92 GLN A O 1
ATOM 728 N N . GLU A 1 93 ? -9.518 14.503 5.447 1.00 98.00 93 GLU A N 1
ATOM 729 C CA . GLU A 1 93 ? -8.789 14.661 6.702 1.00 98.00 93 GLU A CA 1
ATOM 730 C C . GLU A 1 93 ? -7.466 13.888 6.668 1.00 98.00 93 GLU A C 1
ATOM 732 O O . GLU A 1 93 ? -6.412 14.466 6.939 1.00 98.00 93 GLU A O 1
ATOM 737 N N . ALA A 1 94 ? -7.491 12.622 6.232 1.00 98.56 94 ALA A N 1
ATOM 738 C CA . ALA A 1 94 ? -6.277 11.833 6.026 1.00 98.56 94 ALA A CA 1
ATOM 739 C C . ALA A 1 94 ? -5.300 12.538 5.067 1.00 98.56 94 ALA A C 1
ATOM 741 O O . ALA A 1 94 ? -4.091 12.577 5.314 1.00 98.56 94 ALA A O 1
ATOM 742 N N . LEU A 1 95 ? -5.822 13.138 3.988 1.00 98.38 95 LEU A N 1
ATOM 743 C CA . LEU A 1 95 ? -5.034 13.929 3.045 1.00 98.38 95 LEU A CA 1
ATOM 744 C C . LEU A 1 95 ? -4.436 15.183 3.708 1.00 98.38 95 LEU A C 1
ATOM 746 O O . LEU A 1 95 ? -3.280 15.520 3.456 1.00 98.38 95 LEU A O 1
ATOM 750 N N . GLY A 1 96 ? -5.190 15.865 4.570 1.00 97.00 96 GLY A N 1
ATOM 751 C CA . GLY A 1 96 ? -4.697 16.988 5.369 1.00 97.00 96 GLY A CA 1
ATOM 752 C C . GLY A 1 96 ? -3.549 16.578 6.292 1.00 97.00 96 GLY A C 1
ATOM 753 O O . GLY A 1 96 ? -2.495 17.214 6.294 1.00 97.00 96 GLY A O 1
ATOM 754 N N . TRP A 1 97 ? -3.707 15.467 7.013 1.00 97.38 97 TRP A N 1
ATOM 755 C CA . TRP A 1 97 ? -2.682 14.940 7.914 1.00 97.38 97 TRP A CA 1
ATOM 756 C C . TRP A 1 97 ? -1.399 14.545 7.189 1.00 97.38 97 TRP A C 1
ATOM 758 O O . TRP A 1 97 ? -0.313 14.936 7.619 1.00 97.38 97 TRP A O 1
ATOM 768 N N . ILE A 1 98 ? -1.493 13.846 6.054 1.00 98.19 98 ILE A N 1
ATOM 769 C CA . ILE A 1 98 ? -0.283 13.484 5.308 1.00 98.19 98 ILE A CA 1
ATOM 770 C C . ILE A 1 98 ? 0.393 14.709 4.679 1.00 98.19 98 ILE A C 1
ATOM 772 O O . ILE A 1 98 ? 1.619 14.773 4.635 1.00 98.19 98 ILE A O 1
ATOM 776 N N . ASN A 1 99 ? -0.372 15.721 4.253 1.00 96.88 99 ASN A N 1
ATOM 777 C CA . ASN A 1 99 ? 0.201 16.979 3.769 1.00 96.88 99 ASN A CA 1
ATOM 778 C C . ASN A 1 99 ? 0.973 17.709 4.879 1.00 96.88 99 ASN A C 1
ATOM 780 O O . ASN A 1 99 ? 2.072 18.191 4.617 1.00 96.88 99 ASN A O 1
ATOM 784 N N . ASN A 1 100 ? 0.471 17.711 6.120 1.00 94.38 100 ASN A N 1
ATOM 785 C CA . ASN A 1 100 ? 1.203 18.262 7.267 1.00 94.38 100 ASN A CA 1
ATOM 786 C C . ASN A 1 100 ? 2.523 17.517 7.530 1.00 94.38 100 ASN A C 1
ATOM 788 O O . ASN A 1 100 ? 3.522 18.140 7.885 1.00 94.38 100 ASN A O 1
ATOM 792 N N . ALA A 1 101 ? 2.567 16.197 7.324 1.00 95.81 101 ALA A N 1
ATOM 793 C CA . ALA A 1 101 ? 3.805 15.426 7.449 1.00 95.81 101 ALA A CA 1
ATOM 794 C C . ALA A 1 101 ? 4.836 15.750 6.344 1.00 95.81 101 ALA A C 1
ATOM 796 O O . ALA A 1 101 ? 6.043 15.695 6.593 1.00 95.81 101 ALA A O 1
ATOM 797 N N . ILE A 1 102 ? 4.364 16.086 5.137 1.00 95.94 102 ILE A N 1
ATOM 798 C CA . ILE A 1 102 ? 5.189 16.340 3.944 1.00 95.94 102 ILE A CA 1
ATOM 799 C C . ILE A 1 102 ? 5.721 17.781 3.893 1.00 95.94 102 ILE A C 1
ATOM 801 O O . ILE A 1 102 ? 6.905 17.985 3.634 1.00 95.94 102 ILE A O 1
ATOM 805 N N . GLU A 1 103 ? 4.839 18.757 4.099 1.00 88.25 103 GLU A N 1
ATOM 806 C CA . GLU A 1 103 ? 5.049 20.191 3.825 1.00 88.25 103 GLU A CA 1
ATOM 807 C C . GLU A 1 103 ? 4.570 21.089 4.991 1.00 88.25 103 GLU A C 1
ATOM 809 O O . GLU A 1 103 ? 4.330 22.280 4.809 1.00 88.25 103 GLU A O 1
ATOM 814 N N . GLY A 1 104 ? 4.397 20.527 6.194 1.00 72.56 104 GLY A N 1
ATOM 815 C CA . GLY A 1 104 ? 3.951 21.256 7.388 1.00 72.56 104 GLY A CA 1
ATOM 816 C C . GLY A 1 104 ? 5.037 22.080 8.096 1.00 72.56 104 GLY A C 1
ATOM 817 O O . GLY A 1 104 ? 5.974 22.592 7.493 1.00 72.56 104 GLY A O 1
ATOM 818 N N . GLN A 1 105 ? 4.900 22.235 9.418 1.00 72.75 105 GLN A N 1
ATOM 819 C CA . GLN A 1 105 ? 5.789 23.071 10.243 1.00 72.75 105 GLN A CA 1
ATOM 820 C C . GLN A 1 105 ? 7.155 22.405 10.532 1.00 72.75 105 GLN A C 1
ATOM 822 O O . GLN A 1 105 ? 7.547 21.469 9.842 1.00 72.75 105 GLN A O 1
ATOM 827 N N . PHE A 1 106 ? 7.885 22.881 11.553 1.00 81.25 106 PHE A N 1
ATOM 828 C CA . PHE A 1 106 ? 9.252 22.477 11.938 1.00 81.25 106 PHE A CA 1
ATOM 829 C C . PHE A 1 106 ? 9.524 20.959 11.963 1.00 81.25 106 PHE A C 1
ATOM 831 O O . PHE A 1 106 ? 10.656 20.538 11.753 1.00 81.25 106 PHE A O 1
ATOM 838 N N . PHE A 1 107 ? 8.506 20.132 12.208 1.00 85.69 107 PHE A N 1
ATOM 839 C CA . PHE A 1 107 ? 8.641 18.676 12.279 1.00 85.69 107 PHE A CA 1
ATOM 840 C C . PHE A 1 107 ? 8.490 17.956 10.928 1.00 85.69 107 PHE A C 1
ATOM 842 O O . PHE A 1 107 ? 8.724 16.751 10.859 1.00 85.69 107 PHE A O 1
ATOM 849 N N . SER A 1 108 ? 8.044 18.640 9.873 1.00 90.88 108 SER A N 1
ATOM 850 C CA . SER A 1 108 ? 7.739 18.015 8.584 1.00 90.88 108 SER A CA 1
ATOM 851 C C . SER A 1 108 ? 9.002 17.603 7.829 1.00 90.88 108 SER A C 1
ATOM 853 O O . SER A 1 108 ? 10.073 18.196 7.954 1.00 90.88 108 SER A O 1
ATOM 855 N N . SER A 1 109 ? 8.890 16.536 7.042 1.00 94.00 109 SER A N 1
ATOM 856 C CA . SER A 1 109 ? 9.972 16.093 6.169 1.00 94.00 109 SER A CA 1
ATOM 857 C C . SER A 1 109 ? 9.394 15.240 5.053 1.00 94.00 109 SER A C 1
ATOM 859 O O . SER A 1 109 ? 8.823 14.174 5.291 1.00 94.00 109 SER A O 1
ATOM 861 N N . LYS A 1 110 ? 9.563 15.706 3.818 1.00 95.75 110 LYS A N 1
ATOM 862 C CA . LYS A 1 110 ? 9.167 14.968 2.622 1.00 95.75 110 LYS A CA 1
ATOM 863 C C . LYS A 1 110 ? 10.039 13.723 2.457 1.00 95.75 110 LYS A C 1
ATOM 865 O O . LYS A 1 110 ? 11.265 13.811 2.445 1.00 95.75 110 LYS A O 1
ATOM 870 N N . THR A 1 111 ? 9.400 12.565 2.331 1.00 95.69 111 THR A N 1
ATOM 871 C CA . THR A 1 111 ? 10.053 11.271 2.105 1.00 95.69 111 THR A CA 1
ATOM 872 C C . THR A 1 111 ? 9.280 10.482 1.054 1.00 95.69 111 THR A C 1
ATOM 874 O O . THR A 1 111 ? 8.095 10.729 0.832 1.00 95.69 111 THR A O 1
ATOM 877 N N . PHE A 1 112 ? 9.905 9.479 0.437 1.00 96.44 112 PHE A N 1
ATOM 878 C CA . PHE A 1 112 ? 9.185 8.619 -0.503 1.00 96.44 112 PHE A CA 1
ATOM 879 C C . PHE A 1 112 ? 7.959 7.961 0.152 1.00 96.44 112 PHE A C 1
ATOM 881 O O . PHE A 1 112 ? 6.888 7.902 -0.449 1.00 96.44 112 PHE A O 1
ATOM 888 N N . ASN A 1 113 ? 8.095 7.512 1.406 1.00 95.50 113 ASN A N 1
ATOM 889 C CA . ASN A 1 113 ? 7.029 6.822 2.128 1.00 95.50 113 ASN A CA 1
ATOM 890 C C . ASN A 1 113 ? 5.784 7.706 2.315 1.00 95.50 113 ASN A C 1
ATOM 892 O O . ASN A 1 113 ? 4.686 7.317 1.924 1.00 95.50 113 ASN A O 1
ATOM 896 N N . ASN A 1 114 ? 5.932 8.926 2.840 1.00 96.50 114 ASN A N 1
ATOM 897 C CA . ASN A 1 114 ? 4.764 9.791 3.036 1.00 96.50 114 ASN A CA 1
ATOM 898 C C . ASN A 1 114 ? 4.160 10.294 1.715 1.00 96.50 114 ASN A C 1
ATOM 900 O O . ASN A 1 114 ? 2.938 10.427 1.619 1.00 96.50 114 ASN A O 1
ATOM 904 N N . MET A 1 115 ? 4.963 10.454 0.659 1.00 97.94 115 MET A N 1
ATOM 905 C CA . MET A 1 115 ? 4.429 10.668 -0.688 1.00 97.94 115 MET A CA 1
ATOM 906 C C . MET A 1 115 ? 3.641 9.459 -1.206 1.00 97.94 115 MET A C 1
ATOM 908 O O . MET A 1 115 ? 2.603 9.646 -1.840 1.00 97.94 115 MET A O 1
ATOM 912 N N . ALA A 1 116 ? 4.076 8.231 -0.911 1.00 97.38 116 ALA A N 1
ATOM 913 C CA . ALA A 1 116 ? 3.347 7.015 -1.267 1.00 97.38 116 ALA A CA 1
ATOM 914 C C . ALA A 1 116 ? 2.013 6.901 -0.514 1.00 97.38 116 ALA A C 1
ATOM 916 O O . ALA A 1 116 ? 0.997 6.590 -1.134 1.00 97.38 116 ALA A O 1
ATOM 917 N N . VAL A 1 117 ? 1.973 7.241 0.780 1.00 98.12 117 VAL A N 1
ATOM 918 C CA . VAL A 1 117 ? 0.715 7.327 1.547 1.00 98.12 117 VAL A CA 1
ATOM 919 C C . VAL A 1 117 ? -0.223 8.367 0.929 1.00 98.12 117 VAL A C 1
ATOM 921 O O . VAL A 1 117 ? -1.391 8.076 0.673 1.00 98.12 117 VAL A O 1
ATOM 924 N N . LYS A 1 118 ? 0.285 9.559 0.585 1.00 98.44 118 LYS A N 1
ATOM 925 C CA . LYS A 1 118 ? -0.501 10.586 -0.120 1.00 98.44 118 LYS A CA 1
ATOM 926 C C . LYS A 1 118 ? -1.033 10.078 -1.461 1.00 98.44 118 LYS A C 1
ATOM 928 O O . LYS A 1 118 ? -2.204 10.295 -1.768 1.00 98.44 118 LYS A O 1
ATOM 933 N N . ALA A 1 119 ? -0.218 9.367 -2.238 1.00 98.12 119 ALA A N 1
ATOM 934 C CA . ALA A 1 119 ? -0.643 8.764 -3.497 1.00 98.12 119 ALA A CA 1
ATOM 935 C C . ALA A 1 119 ? -1.767 7.731 -3.299 1.00 98.12 119 ALA A C 1
ATOM 937 O O . ALA A 1 119 ? -2.719 7.717 -4.076 1.00 98.12 119 ALA A O 1
ATOM 938 N N . GLN A 1 120 ? -1.705 6.897 -2.257 1.00 97.88 120 GLN A N 1
ATOM 939 C CA . GLN A 1 120 ? -2.762 5.929 -1.929 1.00 97.88 120 GLN A CA 1
ATOM 940 C C . GLN A 1 120 ? -4.076 6.615 -1.526 1.00 97.88 120 GLN A C 1
ATOM 942 O O . GLN A 1 120 ? -5.145 6.223 -1.999 1.00 97.88 120 GLN A O 1
ATOM 947 N N . ILE A 1 121 ? -4.004 7.676 -0.715 1.00 98.50 121 ILE A N 1
ATOM 948 C CA . ILE A 1 121 ? -5.176 8.477 -0.329 1.00 98.50 121 ILE A CA 1
ATOM 949 C C . ILE A 1 121 ? -5.812 9.119 -1.569 1.00 98.50 121 ILE A C 1
ATOM 951 O O . ILE A 1 121 ? -7.019 9.009 -1.778 1.00 98.50 121 ILE A O 1
ATOM 955 N N . LEU A 1 122 ? -5.003 9.732 -2.438 1.00 98.44 122 LEU A N 1
ATOM 956 C CA . LEU A 1 122 ? -5.480 10.340 -3.682 1.00 98.44 122 LEU A CA 1
ATOM 957 C C . LEU A 1 122 ? -6.108 9.313 -4.634 1.00 98.44 122 LEU A C 1
ATOM 959 O O . LEU A 1 122 ? -7.123 9.620 -5.257 1.00 98.44 122 LEU A O 1
ATOM 963 N N . GLN A 1 123 ? -5.565 8.094 -4.719 1.00 97.06 123 GLN A N 1
ATOM 964 C CA . GLN A 1 123 ? -6.180 7.005 -5.487 1.00 97.06 123 GLN A CA 1
ATOM 965 C C . GLN A 1 123 ? -7.560 6.631 -4.939 1.00 97.06 123 GLN A C 1
ATOM 967 O O . GLN A 1 123 ? -8.511 6.546 -5.715 1.00 97.06 123 GLN A O 1
ATOM 972 N N . LYS A 1 124 ? -7.703 6.473 -3.615 1.00 96.75 124 LYS A N 1
ATOM 973 C CA . LYS A 1 124 ? -9.006 6.204 -2.975 1.00 96.75 124 LYS A CA 1
ATOM 974 C C . LYS A 1 124 ? -10.007 7.349 -3.169 1.00 96.75 124 LYS A C 1
ATOM 976 O O . LYS A 1 124 ? -11.203 7.100 -3.242 1.00 96.75 124 LYS A O 1
ATOM 981 N N . LEU A 1 125 ? -9.520 8.583 -3.307 1.00 97.56 125 LEU A N 1
ATOM 982 C CA . LEU A 1 125 ? -10.316 9.766 -3.653 1.00 97.56 125 LEU A CA 1
ATOM 983 C C . LEU A 1 125 ? -10.625 9.895 -5.158 1.00 97.56 125 LEU A C 1
ATOM 985 O O . LEU A 1 125 ? -11.236 10.883 -5.563 1.00 97.56 125 LEU A O 1
ATOM 989 N N . GLY A 1 126 ? -10.168 8.967 -6.005 1.00 96.88 126 GLY A N 1
ATOM 990 C CA . GLY A 1 126 ? -10.339 9.036 -7.462 1.00 96.88 126 GLY A CA 1
ATOM 991 C C . GLY A 1 126 ? -9.491 10.112 -8.156 1.00 96.88 126 GLY A C 1
ATOM 992 O O . GLY A 1 126 ? -9.692 10.398 -9.332 1.00 96.88 126 GLY A O 1
ATOM 993 N N . GLN A 1 127 ? -8.520 10.714 -7.465 1.00 97.81 127 GLN A N 1
ATOM 994 C CA . GLN A 1 127 ? -7.703 11.829 -7.960 1.00 97.81 127 GLN A CA 1
ATOM 995 C C . GLN A 1 127 ? -6.439 11.333 -8.674 1.00 97.81 127 GLN A C 1
ATOM 997 O O . GLN A 1 127 ? -5.314 11.687 -8.310 1.00 97.81 127 GLN A O 1
ATOM 1002 N N . LYS A 1 128 ? -6.631 10.504 -9.705 1.00 96.25 128 LYS A N 1
ATOM 1003 C CA . LYS A 1 128 ? -5.547 9.857 -10.459 1.00 96.25 128 LYS A CA 1
ATOM 1004 C C . LYS A 1 128 ? -4.535 10.861 -11.022 1.00 96.25 128 LYS A C 1
ATOM 1006 O O . LYS A 1 128 ? -3.337 10.670 -10.833 1.00 96.25 128 LYS A O 1
ATOM 1011 N N . ASP A 1 129 ? -4.992 11.960 -11.615 1.00 97.69 129 ASP A N 1
ATOM 1012 C CA . ASP A 1 129 ? -4.112 12.964 -12.236 1.00 97.69 129 ASP A CA 1
ATOM 1013 C C . ASP A 1 129 ? -3.121 13.579 -11.244 1.00 97.69 129 ASP A C 1
ATOM 1015 O O . ASP A 1 129 ? -1.952 13.798 -11.567 1.00 97.69 129 ASP A O 1
ATOM 1019 N N . LYS A 1 130 ? -3.557 13.798 -9.997 1.00 98.19 130 LYS A N 1
ATOM 1020 C CA . LYS A 1 130 ? -2.682 14.326 -8.944 1.00 98.19 130 LYS A CA 1
ATOM 1021 C C . LYS A 1 130 ? -1.599 13.328 -8.555 1.00 98.19 130 LYS A C 1
ATOM 1023 O O . LYS A 1 130 ? -0.474 13.736 -8.289 1.00 98.19 130 LYS A O 1
ATOM 1028 N N . VAL A 1 131 ? -1.917 12.034 -8.556 1.00 98.19 131 VAL A N 1
ATOM 1029 C CA . VAL A 1 131 ? -0.924 10.980 -8.315 1.00 98.19 131 VAL A CA 1
ATOM 1030 C C . VAL A 1 131 ? 0.113 10.984 -9.432 1.00 98.19 131 VAL A C 1
ATOM 1032 O O . VAL A 1 131 ? 1.306 10.985 -9.148 1.00 98.19 131 VAL A O 1
ATOM 1035 N N . LEU A 1 132 ? -0.318 11.062 -10.695 1.00 98.25 132 LEU A N 1
ATOM 1036 C CA . LEU A 1 132 ? 0.596 11.080 -11.843 1.00 98.25 132 LEU A CA 1
ATOM 1037 C C . LEU A 1 132 ? 1.512 12.304 -11.849 1.00 98.25 132 LEU A C 1
ATOM 1039 O O . LEU A 1 132 ? 2.692 12.177 -12.174 1.00 98.25 132 LEU A O 1
ATOM 1043 N N . ALA A 1 133 ? 1.013 13.462 -11.418 1.00 98.31 133 ALA A N 1
ATOM 1044 C CA . ALA A 1 133 ? 1.825 14.665 -11.265 1.00 98.31 133 ALA A CA 1
ATOM 1045 C C . ALA A 1 133 ? 2.950 14.510 -10.220 1.00 98.31 133 ALA A C 1
ATOM 1047 O O . ALA A 1 133 ? 4.001 15.129 -10.364 1.00 98.31 133 ALA A O 1
ATOM 1048 N N . MET A 1 134 ? 2.766 13.662 -9.199 1.00 98.06 134 MET A N 1
ATOM 1049 C CA . MET A 1 134 ? 3.770 13.406 -8.154 1.00 98.06 134 MET A CA 1
ATOM 1050 C C . MET A 1 134 ? 4.861 12.416 -8.585 1.00 98.06 134 MET A C 1
ATOM 1052 O O . MET A 1 134 ? 5.945 12.399 -8.003 1.00 98.06 134 MET A O 1
ATOM 1056 N N . VAL A 1 135 ? 4.601 11.583 -9.598 1.00 98.38 135 VAL A N 1
ATOM 1057 C CA . VAL A 1 135 ? 5.482 10.472 -10.001 1.00 98.38 135 VAL A CA 1
ATOM 1058 C C . VAL A 1 135 ? 6.922 10.909 -10.310 1.00 98.38 135 VAL A C 1
ATOM 1060 O O . VAL A 1 135 ? 7.839 10.233 -9.840 1.00 98.38 135 VAL A O 1
ATOM 1063 N N . PRO A 1 136 ? 7.184 12.008 -11.050 1.00 98.25 136 PRO A N 1
ATOM 1064 C CA . PRO A 1 136 ? 8.555 12.444 -11.309 1.00 98.25 136 PRO A CA 1
ATOM 1065 C C . PRO A 1 136 ? 9.328 12.796 -10.035 1.00 98.25 136 PRO A C 1
ATOM 1067 O O . PRO A 1 136 ? 10.498 12.437 -9.918 1.00 98.25 136 PRO A O 1
ATOM 1070 N N . GLU A 1 137 ? 8.675 13.455 -9.077 1.00 97.62 137 GLU A N 1
ATOM 1071 C CA . GLU A 1 137 ? 9.280 13.837 -7.799 1.00 97.62 137 GLU A CA 1
ATOM 1072 C C . GLU A 1 137 ? 9.543 12.599 -6.931 1.00 97.62 137 GLU A C 1
ATOM 1074 O O . GLU A 1 137 ? 10.658 12.417 -6.442 1.00 97.62 137 GLU A O 1
ATOM 1079 N N . MET A 1 138 ? 8.562 11.693 -6.827 1.00 98.12 138 MET A N 1
ATOM 1080 C CA . MET A 1 138 ? 8.722 10.414 -6.126 1.00 98.12 138 MET A CA 1
ATOM 1081 C C . MET A 1 138 ? 9.884 9.600 -6.700 1.00 98.12 138 MET A C 1
ATOM 1083 O O . MET A 1 138 ? 10.717 9.096 -5.953 1.00 98.12 138 MET A O 1
ATOM 1087 N N . ALA A 1 139 ? 9.981 9.503 -8.028 1.00 97.88 139 ALA A N 1
ATOM 1088 C CA . ALA A 1 139 ? 11.080 8.810 -8.690 1.00 97.88 139 ALA A CA 1
ATOM 1089 C C . ALA A 1 139 ? 12.442 9.472 -8.430 1.00 97.88 139 ALA A C 1
ATOM 1091 O O . ALA A 1 139 ? 13.449 8.775 -8.347 1.00 97.88 139 ALA A O 1
ATOM 1092 N N . GLY A 1 140 ? 12.482 10.802 -8.307 1.00 97.12 140 GLY A N 1
ATOM 1093 C CA . GLY A 1 140 ? 13.707 11.557 -8.043 1.00 97.12 140 GLY A CA 1
ATOM 1094 C C . GLY A 1 140 ? 14.311 11.305 -6.659 1.00 97.12 140 GLY A C 1
ATOM 1095 O O . GLY A 1 140 ? 15.521 11.445 -6.501 1.00 97.12 140 GLY A O 1
ATOM 1096 N N . MET A 1 141 ? 13.495 10.905 -5.678 1.00 95.75 141 MET A N 1
ATOM 1097 C CA . MET A 1 141 ? 13.948 10.585 -4.315 1.00 95.75 141 MET A CA 1
ATOM 1098 C C . MET A 1 141 ? 13.988 9.086 -3.995 1.00 95.75 141 MET A C 1
ATOM 1100 O O . MET A 1 141 ? 14.484 8.708 -2.938 1.00 95.75 141 MET A O 1
ATOM 1104 N N . ALA A 1 142 ? 13.457 8.242 -4.879 1.00 97.69 142 ALA A N 1
ATOM 1105 C CA . ALA A 1 142 ? 13.333 6.812 -4.643 1.00 97.69 142 ALA A CA 1
ATOM 1106 C C . ALA A 1 142 ? 14.694 6.097 -4.648 1.00 97.69 142 ALA A C 1
ATOM 1108 O O . ALA A 1 142 ? 15.480 6.212 -5.592 1.00 97.69 142 ALA A O 1
ATOM 1109 N N . ASN A 1 143 ? 14.928 5.260 -3.639 1.00 97.50 143 ASN A N 1
ATOM 1110 C CA . ASN A 1 143 ? 15.952 4.221 -3.705 1.00 97.50 143 ASN A CA 1
ATOM 1111 C C . ASN A 1 143 ? 15.527 3.060 -4.633 1.00 97.50 143 ASN A C 1
ATOM 1113 O O . ASN A 1 143 ? 14.419 3.026 -5.166 1.00 97.50 143 ASN A O 1
ATOM 1117 N N . THR A 1 144 ? 16.397 2.065 -4.820 1.00 97.75 144 THR A N 1
ATOM 1118 C CA . THR A 1 144 ? 16.153 0.920 -5.719 1.00 97.75 144 THR A CA 1
ATOM 1119 C C . THR A 1 144 ? 14.852 0.164 -5.425 1.00 97.75 144 THR A C 1
ATOM 1121 O O . THR A 1 144 ? 14.134 -0.206 -6.354 1.00 97.75 144 THR A O 1
ATOM 1124 N N . ASN A 1 145 ? 14.523 -0.065 -4.152 1.00 97.00 145 ASN A N 1
ATOM 1125 C CA . ASN A 1 145 ? 13.304 -0.781 -3.768 1.00 97.00 145 ASN A CA 1
ATOM 1126 C C . ASN A 1 145 ? 12.069 0.118 -3.902 1.00 97.00 145 ASN A C 1
ATOM 1128 O O . ASN A 1 145 ? 11.035 -0.317 -4.400 1.00 97.00 145 ASN A O 1
ATOM 1132 N N . GLU A 1 146 ? 12.192 1.388 -3.524 1.00 98.06 146 GLU A N 1
ATOM 1133 C CA . GLU A 1 146 ? 11.134 2.391 -3.675 1.00 98.06 146 GLU A CA 1
ATOM 1134 C C . GLU A 1 146 ? 10.781 2.634 -5.147 1.00 98.06 146 GLU A C 1
ATOM 1136 O O . GLU A 1 146 ? 9.607 2.736 -5.490 1.00 98.06 146 GLU A O 1
ATOM 1141 N N . MET A 1 147 ? 11.768 2.623 -6.045 1.00 98.38 147 MET A N 1
ATOM 1142 C CA . MET A 1 147 ? 11.547 2.743 -7.486 1.00 98.38 147 MET A CA 1
ATOM 1143 C C . MET A 1 147 ? 10.791 1.527 -8.044 1.00 98.38 147 MET A C 1
ATOM 1145 O O . MET A 1 147 ? 9.931 1.682 -8.910 1.00 98.38 147 MET A O 1
ATOM 1149 N N . ASN A 1 148 ? 11.053 0.321 -7.523 1.00 97.50 148 ASN A N 1
ATOM 1150 C CA . ASN A 1 148 ? 10.243 -0.857 -7.846 1.00 97.50 148 ASN A CA 1
ATOM 1151 C C . ASN A 1 148 ? 8.806 -0.702 -7.327 1.00 97.50 148 ASN A C 1
ATOM 1153 O O . ASN A 1 148 ? 7.864 -0.940 -8.079 1.00 97.50 148 ASN A O 1
ATOM 1157 N N . ASN A 1 149 ? 8.627 -0.247 -6.084 1.00 97.50 149 ASN A N 1
ATOM 1158 C CA . ASN A 1 149 ? 7.300 0.001 -5.514 1.00 97.50 149 ASN A CA 1
ATOM 1159 C C . ASN A 1 149 ? 6.518 1.055 -6.314 1.00 97.50 149 ASN A C 1
ATOM 1161 O O . ASN A 1 149 ? 5.326 0.877 -6.556 1.00 97.50 149 ASN A O 1
ATOM 1165 N N . LEU A 1 150 ? 7.187 2.116 -6.779 1.00 98.44 150 LEU A N 1
ATOM 1166 C CA . LEU A 1 150 ? 6.607 3.118 -7.674 1.00 98.44 150 LEU A CA 1
ATOM 1167 C C . LEU A 1 150 ? 6.147 2.487 -8.995 1.00 98.44 150 LEU A C 1
ATOM 1169 O O . LEU A 1 150 ? 5.039 2.760 -9.453 1.00 98.44 150 LEU A O 1
ATOM 1173 N N . GLY A 1 151 ? 6.967 1.612 -9.583 1.00 98.06 151 GLY A N 1
ATOM 1174 C CA . GLY A 1 151 ? 6.602 0.852 -10.777 1.00 98.06 151 GLY A CA 1
ATOM 1175 C C . GLY A 1 151 ? 5.338 0.011 -10.572 1.00 98.06 151 GLY A C 1
ATOM 1176 O O . GLY A 1 151 ? 4.411 0.102 -11.372 1.00 98.06 151 GLY A O 1
ATOM 1177 N N . TYR A 1 152 ? 5.247 -0.745 -9.475 1.00 98.00 152 TYR A N 1
ATOM 1178 C CA . TYR A 1 152 ? 4.059 -1.553 -9.168 1.00 98.00 152 TYR A CA 1
ATOM 1179 C C . TYR A 1 152 ? 2.820 -0.712 -8.853 1.00 98.00 152 TYR A C 1
ATOM 1181 O O . TYR A 1 152 ? 1.719 -1.071 -9.267 1.00 98.00 152 TYR A O 1
ATOM 1189 N N . MET A 1 153 ? 2.980 0.431 -8.181 1.00 97.44 153 MET A N 1
ATOM 1190 C CA . MET A 1 153 ? 1.883 1.380 -7.982 1.00 97.44 153 MET A CA 1
ATOM 1191 C C . MET A 1 153 ? 1.300 1.827 -9.329 1.00 97.44 153 MET A C 1
ATOM 1193 O O . MET A 1 153 ? 0.085 1.822 -9.501 1.00 97.44 153 MET A O 1
ATOM 1197 N N . LEU A 1 154 ? 2.157 2.145 -10.303 1.00 98.31 154 LEU A N 1
ATOM 1198 C CA . LEU A 1 154 ? 1.734 2.540 -11.648 1.00 98.31 154 LEU A CA 1
ATOM 1199 C C . LEU A 1 154 ? 1.054 1.394 -12.410 1.00 98.31 154 LEU A C 1
ATOM 1201 O O . LEU A 1 154 ? 0.035 1.632 -13.054 1.00 98.31 154 LEU A O 1
ATOM 1205 N N . VAL A 1 155 ? 1.545 0.154 -12.285 1.00 97.62 155 VAL A N 1
ATOM 1206 C CA . VAL A 1 155 ? 0.868 -1.036 -12.843 1.00 97.62 155 VAL A CA 1
ATOM 1207 C C . VAL A 1 155 ? -0.550 -1.167 -12.284 1.00 97.62 155 VAL A C 1
ATOM 1209 O O . VAL A 1 155 ? -1.498 -1.313 -13.051 1.00 97.62 155 VAL A O 1
ATOM 1212 N N . ASN A 1 156 ? -0.718 -1.043 -10.964 1.00 95.50 156 ASN A N 1
ATOM 1213 C CA . ASN A 1 156 ? -2.032 -1.137 -10.317 1.00 95.50 156 ASN A CA 1
ATOM 1214 C C . ASN A 1 156 ? -2.991 -0.017 -10.753 1.00 95.50 156 ASN A C 1
ATOM 1216 O O . ASN A 1 156 ? -4.204 -0.210 -10.766 1.00 95.50 156 ASN A O 1
ATOM 1220 N N . MET A 1 157 ? -2.457 1.141 -11.148 1.00 95.25 157 MET A N 1
ATOM 1221 C CA . MET A 1 157 ? -3.229 2.257 -11.706 1.00 95.25 157 MET A CA 1
ATOM 1222 C C . MET A 1 157 ? -3.545 2.103 -13.207 1.00 95.25 157 MET A C 1
ATOM 1224 O O . MET A 1 157 ? -4.206 2.976 -13.785 1.00 95.25 157 MET A O 1
ATOM 1228 N N . GLY A 1 158 ? -3.060 1.036 -13.851 1.00 95.69 158 GLY A N 1
ATOM 1229 C CA . GLY A 1 158 ? -3.157 0.807 -15.296 1.00 95.69 158 GLY A CA 1
ATOM 1230 C C . GLY A 1 158 ? -2.185 1.646 -16.133 1.00 95.69 158 GLY A C 1
ATOM 1231 O O . GLY A 1 158 ? -2.274 1.652 -17.358 1.00 95.69 158 GLY A O 1
ATOM 1232 N N . GLU A 1 159 ? -1.246 2.348 -15.499 1.00 97.44 159 GLU A N 1
ATOM 1233 C CA . GLU A 1 159 ? -0.276 3.241 -16.142 1.00 97.44 159 GLU A CA 1
ATOM 1234 C C . GLU A 1 159 ? 0.966 2.479 -16.600 1.00 97.44 159 GLU A C 1
ATOM 1236 O O . GLU A 1 159 ? 2.098 2.733 -16.181 1.00 97.44 159 GLU A O 1
ATOM 1241 N N . ASN A 1 160 ? 0.731 1.500 -17.470 1.00 96.31 160 ASN A N 1
ATOM 1242 C CA . ASN A 1 160 ? 1.718 0.510 -17.883 1.00 96.31 160 ASN A CA 1
ATOM 1243 C C . ASN A 1 160 ? 2.958 1.125 -18.552 1.00 96.31 160 ASN A C 1
ATOM 1245 O O . ASN A 1 160 ? 4.081 0.715 -18.256 1.00 96.31 160 ASN A O 1
ATOM 1249 N N . ASP A 1 161 ? 2.784 2.140 -19.400 1.00 96.56 161 ASP A N 1
ATOM 1250 C CA . ASP A 1 161 ? 3.907 2.795 -20.083 1.00 96.56 161 ASP A CA 1
ATOM 1251 C C . ASP A 1 161 ? 4.813 3.552 -19.102 1.00 96.56 161 ASP A C 1
ATOM 1253 O O . ASP A 1 161 ? 6.046 3.476 -19.185 1.00 96.56 161 ASP A O 1
ATOM 1257 N N . LEU A 1 162 ? 4.212 4.241 -18.126 1.00 97.75 162 LEU A N 1
ATOM 1258 C CA . LEU A 1 162 ? 4.948 4.913 -17.056 1.00 97.75 162 LEU A CA 1
ATOM 1259 C C . LEU A 1 162 ? 5.623 3.899 -16.134 1.00 97.75 162 LEU A C 1
ATOM 1261 O O . LEU A 1 162 ? 6.808 4.056 -15.832 1.00 97.75 162 LEU A O 1
ATOM 1265 N N . ALA A 1 163 ? 4.921 2.837 -15.734 1.00 98.44 163 ALA A 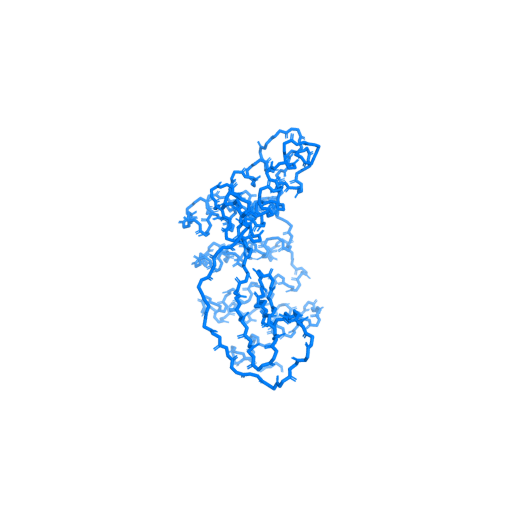N 1
ATOM 1266 C CA . ALA A 1 163 ? 5.503 1.761 -14.939 1.00 98.44 163 ALA A CA 1
ATOM 1267 C C . ALA A 1 163 ? 6.750 1.193 -15.626 1.00 98.44 163 ALA A C 1
ATOM 1269 O O . ALA A 1 163 ? 7.830 1.125 -15.035 1.00 98.44 163 ALA A O 1
ATOM 1270 N N . LEU A 1 164 ? 6.632 0.868 -16.917 1.00 98.44 164 LEU A N 1
ATOM 1271 C CA . LEU A 1 164 ? 7.724 0.312 -17.700 1.00 98.44 164 LEU A CA 1
ATOM 1272 C C . LEU A 1 164 ? 8.903 1.283 -17.823 1.00 98.44 164 LEU A C 1
ATOM 1274 O O . LEU A 1 164 ? 10.058 0.857 -17.741 1.00 98.44 164 LEU A O 1
ATOM 1278 N N . LYS A 1 165 ? 8.638 2.584 -17.994 1.00 98.19 165 LYS A N 1
ATOM 1279 C CA . LYS A 1 165 ? 9.675 3.626 -17.983 1.00 98.19 165 LYS A CA 1
ATOM 1280 C C . LYS A 1 165 ? 10.488 3.571 -16.688 1.00 98.19 165 LYS A C 1
ATOM 1282 O O . LYS A 1 165 ? 11.717 3.529 -16.758 1.00 98.19 165 LYS A O 1
ATOM 1287 N N . TYR A 1 166 ? 9.836 3.539 -15.527 1.00 98.50 166 TYR A N 1
ATOM 1288 C CA . TYR A 1 166 ? 10.535 3.561 -14.239 1.00 98.50 166 TYR A CA 1
ATOM 1289 C C . TYR A 1 166 ? 11.203 2.228 -13.887 1.00 98.50 166 TYR A C 1
ATOM 1291 O O . TYR A 1 166 ? 12.341 2.246 -13.421 1.00 98.50 166 TYR A O 1
ATOM 1299 N N . PHE A 1 167 ? 10.613 1.077 -14.230 1.00 98.75 167 PHE A N 1
ATOM 1300 C CA . PHE A 1 167 ? 11.306 -0.213 -14.111 1.00 98.75 167 PHE A CA 1
ATOM 1301 C C . PHE A 1 167 ? 12.572 -0.272 -14.980 1.00 98.75 167 PHE A C 1
ATOM 1303 O O . PHE A 1 167 ? 13.616 -0.741 -14.525 1.00 98.75 167 PHE A O 1
ATOM 1310 N N . LYS A 1 168 ? 12.530 0.257 -16.213 1.00 98.62 168 LYS A N 1
ATOM 1311 C CA . LYS A 1 168 ? 13.713 0.357 -17.089 1.00 98.62 168 LYS A CA 1
ATOM 1312 C C . LYS A 1 168 ? 14.793 1.261 -16.499 1.00 98.62 168 LYS A C 1
ATOM 1314 O O . LYS A 1 168 ? 15.968 0.900 -16.549 1.00 98.62 168 LYS A O 1
ATOM 1319 N N . ILE A 1 169 ? 14.414 2.418 -15.951 1.00 98.44 169 ILE A N 1
ATOM 1320 C CA . ILE A 1 169 ? 15.348 3.320 -15.258 1.00 98.44 169 ILE A CA 1
ATOM 1321 C C . ILE A 1 169 ? 15.990 2.590 -14.075 1.00 98.44 169 ILE A C 1
ATOM 1323 O O . ILE A 1 169 ? 17.212 2.612 -13.939 1.00 98.44 169 ILE A O 1
ATOM 1327 N N . ASN A 1 170 ? 15.191 1.878 -13.276 1.00 98.50 170 ASN A N 1
ATOM 1328 C CA . ASN A 1 170 ? 15.697 1.133 -12.133 1.00 98.50 170 ASN A CA 1
ATOM 1329 C C . ASN A 1 170 ? 16.706 0.055 -12.559 1.00 98.50 170 ASN A C 1
ATOM 1331 O O . ASN A 1 170 ? 17.797 -0.023 -11.996 1.00 98.50 170 ASN A O 1
ATOM 1335 N N . ALA A 1 171 ? 16.380 -0.730 -13.594 1.00 98.38 171 ALA A N 1
ATOM 1336 C CA . ALA A 1 171 ? 17.239 -1.796 -14.118 1.00 98.38 171 ALA A CA 1
ATOM 1337 C C . ALA A 1 171 ? 18.545 -1.259 -14.708 1.00 98.38 171 ALA A C 1
ATOM 1339 O O . ALA A 1 171 ? 19.605 -1.858 -14.530 1.00 98.38 171 ALA A O 1
ATOM 1340 N N . LYS A 1 172 ? 18.480 -0.104 -15.380 1.00 98.25 172 LYS A N 1
ATOM 1341 C CA . LYS A 1 172 ? 19.660 0.591 -15.900 1.00 98.25 172 LYS A CA 1
ATOM 1342 C C . LYS A 1 172 ? 20.590 1.038 -14.771 1.00 98.25 172 LYS A C 1
ATOM 1344 O O . LYS A 1 172 ? 21.801 0.887 -14.900 1.00 98.25 172 LYS A O 1
ATOM 1349 N N . ASN A 1 173 ? 20.032 1.572 -13.687 1.00 97.94 173 ASN A N 1
ATOM 1350 C CA . ASN A 1 173 ? 20.809 2.096 -12.564 1.00 97.94 173 ASN A CA 1
ATOM 1351 C C . ASN A 1 173 ? 21.319 0.989 -11.626 1.00 97.94 173 ASN A C 1
ATOM 1353 O O . ASN A 1 173 ? 22.310 1.187 -10.932 1.00 97.94 173 ASN A O 1
ATOM 1357 N N . ASN A 1 174 ? 20.677 -0.184 -11.630 1.00 97.75 174 ASN A N 1
ATOM 1358 C CA . ASN A 1 174 ? 20.986 -1.301 -10.737 1.00 97.75 174 ASN A CA 1
ATOM 1359 C C . ASN A 1 174 ? 21.263 -2.605 -11.516 1.00 97.75 174 ASN A C 1
ATOM 1361 O O . ASN A 1 174 ? 20.573 -3.608 -11.310 1.00 97.75 174 ASN A O 1
ATOM 1365 N N . PRO A 1 175 ? 22.286 -2.647 -12.394 1.00 97.88 175 PRO A N 1
ATOM 1366 C CA . PRO A 1 175 ? 22.494 -3.752 -13.337 1.00 97.88 175 PRO A CA 1
ATOM 1367 C C . PRO A 1 175 ? 22.890 -5.094 -12.692 1.00 97.88 175 PRO A C 1
ATOM 1369 O O . PRO A 1 175 ? 22.876 -6.124 -13.369 1.00 97.88 175 PRO A O 1
ATOM 1372 N N . ALA A 1 176 ? 23.241 -5.092 -11.403 1.00 97.38 176 ALA A N 1
ATOM 1373 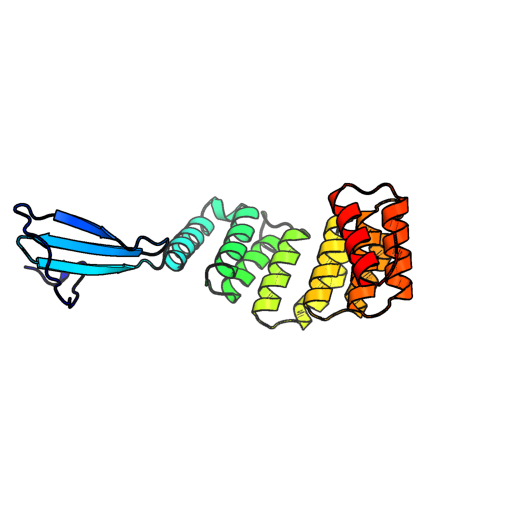C CA . ALA A 1 176 ? 23.575 -6.285 -10.623 1.00 97.38 176 ALA A CA 1
ATOM 1374 C C . ALA A 1 176 ? 22.443 -6.740 -9.681 1.00 97.38 176 ALA A C 1
ATOM 1376 O O . ALA A 1 176 ? 22.591 -7.747 -8.995 1.00 97.38 176 ALA A O 1
ATOM 1377 N N . ASN A 1 177 ? 21.315 -6.023 -9.626 1.00 98.12 177 ASN A N 1
ATOM 1378 C CA . ASN A 1 177 ? 20.214 -6.362 -8.728 1.00 98.12 177 ASN A CA 1
ATOM 1379 C C . ASN A 1 177 ? 19.196 -7.270 -9.432 1.00 98.12 177 ASN A C 1
ATOM 1381 O O . ASN A 1 177 ? 18.423 -6.814 -10.275 1.00 98.12 177 ASN A O 1
ATOM 1385 N N . ALA A 1 178 ? 19.172 -8.549 -9.055 1.00 98.19 178 ALA A N 1
ATOM 1386 C CA . ALA A 1 178 ? 18.274 -9.540 -9.644 1.00 98.19 178 ALA A CA 1
ATOM 1387 C C . ALA A 1 178 ? 16.787 -9.161 -9.522 1.00 98.19 178 ALA A C 1
ATOM 1389 O O . ALA A 1 178 ? 1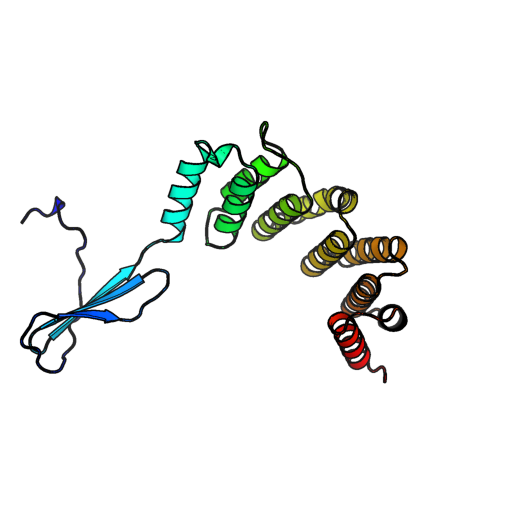6.054 -9.250 -10.505 1.00 98.19 178 ALA A O 1
ATOM 1390 N N . ASN A 1 179 ? 16.362 -8.641 -8.363 1.00 98.38 179 ASN A N 1
ATOM 1391 C CA . ASN A 1 179 ? 14.970 -8.257 -8.099 1.00 98.38 179 ASN A CA 1
ATOM 1392 C C . ASN A 1 179 ? 14.457 -7.182 -9.071 1.00 98.38 179 ASN A C 1
ATOM 1394 O O . ASN A 1 179 ? 13.281 -7.142 -9.425 1.00 98.38 179 ASN A O 1
ATOM 1398 N N . VAL A 1 180 ? 15.343 -6.297 -9.529 1.00 98.50 180 VAL A N 1
ATOM 1399 C CA . VAL A 1 180 ? 14.975 -5.244 -10.480 1.00 98.50 180 VAL A CA 1
ATOM 1400 C C . VAL A 1 180 ? 14.706 -5.822 -11.872 1.00 98.50 180 VAL A C 1
ATOM 1402 O O . VAL A 1 180 ? 13.765 -5.399 -12.542 1.00 98.50 180 VAL A O 1
ATOM 1405 N N . PHE A 1 181 ? 15.481 -6.822 -12.302 1.00 98.75 181 PHE A N 1
ATOM 1406 C CA . PHE A 1 181 ? 15.221 -7.525 -13.562 1.00 98.75 181 PHE A CA 1
ATOM 1407 C C . PHE A 1 181 ? 14.020 -8.469 -13.470 1.00 98.75 181 PHE A C 1
ATOM 1409 O O . PHE A 1 181 ? 13.298 -8.600 -14.455 1.00 98.75 181 PHE A O 1
ATOM 1416 N N . ASP A 1 182 ? 13.779 -9.076 -12.307 1.00 98.69 182 ASP A N 1
ATOM 1417 C CA . ASP A 1 182 ? 12.564 -9.848 -12.032 1.00 98.69 182 ASP A CA 1
ATOM 1418 C C . ASP A 1 182 ? 11.321 -8.965 -12.195 1.00 98.69 182 ASP A C 1
ATOM 1420 O O . ASP A 1 182 ? 10.478 -9.238 -13.047 1.00 98.69 182 ASP A O 1
ATOM 1424 N N . SER A 1 183 ? 11.298 -7.819 -11.505 1.00 98.56 183 SER A N 1
ATOM 1425 C CA . SER A 1 183 ? 10.188 -6.858 -11.569 1.00 98.56 183 SER A CA 1
ATOM 1426 C C . SER A 1 183 ? 9.981 -6.287 -12.975 1.00 98.56 183 SER A C 1
ATOM 1428 O O . SER A 1 183 ? 8.853 -6.192 -13.456 1.00 98.56 183 SER A O 1
ATOM 1430 N N . LEU A 1 184 ? 11.062 -5.951 -13.690 1.00 98.69 184 LEU A N 1
ATOM 1431 C CA . LEU A 1 184 ? 10.967 -5.510 -15.083 1.00 98.69 184 LEU A CA 1
ATOM 1432 C C . LEU A 1 184 ? 10.425 -6.625 -15.997 1.00 98.69 184 LEU A C 1
ATOM 1434 O O . LEU A 1 184 ? 9.654 -6.350 -16.916 1.00 98.69 184 LEU A O 1
ATOM 1438 N N . GLY A 1 185 ? 10.822 -7.876 -15.763 1.00 98.56 185 GLY A N 1
ATOM 1439 C CA . GLY A 1 185 ? 10.320 -9.040 -16.489 1.00 98.56 185 GLY A CA 1
ATOM 1440 C C . GLY A 1 185 ? 8.832 -9.291 -16.251 1.00 98.56 185 GLY A C 1
ATOM 1441 O O . GLY A 1 185 ? 8.091 -9.516 -17.209 1.00 98.56 185 GLY A O 1
ATOM 1442 N N . GLU A 1 186 ? 8.388 -9.189 -15.000 1.00 98.50 186 GLU A N 1
ATOM 1443 C CA . GLU A 1 186 ? 6.979 -9.283 -14.617 1.00 98.50 186 GLU A CA 1
ATOM 1444 C C . GLU A 1 186 ? 6.143 -8.170 -15.257 1.00 98.50 186 GLU A C 1
ATOM 1446 O O . GLU A 1 186 ? 5.111 -8.455 -15.867 1.00 98.50 186 GLU A O 1
ATOM 1451 N N . ALA A 1 187 ? 6.632 -6.927 -15.230 1.00 98.25 187 ALA A N 1
ATOM 1452 C CA . ALA A 1 187 ? 5.977 -5.803 -15.891 1.00 98.25 187 ALA A CA 1
ATOM 1453 C C . ALA A 1 187 ? 5.761 -6.078 -17.390 1.00 98.25 187 ALA A C 1
ATOM 1455 O O . ALA A 1 187 ? 4.633 -6.004 -17.876 1.00 98.25 187 ALA A O 1
ATOM 1456 N N . TYR A 1 188 ? 6.805 -6.500 -18.116 1.00 98.62 188 TYR A N 1
ATOM 1457 C CA . TYR A 1 188 ? 6.670 -6.866 -19.531 1.00 98.62 188 TYR A CA 1
ATOM 1458 C C . TYR A 1 188 ? 5.658 -7.992 -19.767 1.00 98.62 188 TYR A C 1
ATOM 1460 O O . TYR A 1 188 ? 4.934 -7.955 -20.761 1.00 98.62 188 TYR A O 1
ATOM 1468 N N . LYS A 1 189 ? 5.582 -8.984 -18.870 1.00 98.19 189 LYS A N 1
ATOM 1469 C CA . LYS A 1 189 ? 4.593 -10.065 -18.962 1.00 98.19 189 LYS A CA 1
ATOM 1470 C C . LYS A 1 189 ? 3.170 -9.535 -18.815 1.00 98.19 189 LYS A C 1
ATOM 1472 O O . LYS A 1 189 ? 2.322 -9.908 -19.619 1.00 98.19 189 LYS A O 1
ATOM 1477 N N . ILE A 1 190 ? 2.919 -8.664 -17.835 1.00 96.56 190 ILE A N 1
ATOM 1478 C CA . ILE A 1 190 ? 1.613 -8.010 -17.633 1.00 96.56 190 ILE A CA 1
ATOM 1479 C C . ILE A 1 190 ? 1.200 -7.233 -18.892 1.00 96.56 190 ILE A C 1
ATOM 1481 O O . ILE A 1 190 ? 0.040 -7.259 -19.288 1.00 96.56 190 ILE A O 1
ATOM 1485 N N . MET A 1 191 ? 2.165 -6.611 -19.568 1.00 95.50 191 MET A N 1
ATOM 1486 C CA . MET A 1 191 ? 1.963 -5.839 -20.800 1.00 95.50 191 MET A CA 1
ATOM 1487 C C . MET A 1 191 ? 1.888 -6.703 -22.073 1.00 95.50 191 MET A C 1
ATOM 1489 O O . MET A 1 191 ? 1.769 -6.167 -23.172 1.00 95.50 191 MET A O 1
ATOM 1493 N N . GLY A 1 192 ? 1.991 -8.031 -21.960 1.00 96.25 192 GLY A N 1
ATOM 1494 C CA . GLY A 1 192 ? 1.947 -8.957 -23.097 1.00 96.25 192 GLY A CA 1
ATOM 1495 C C . GLY A 1 192 ? 3.239 -9.042 -23.922 1.00 96.25 192 GLY A C 1
ATOM 1496 O O . GLY A 1 192 ? 3.305 -9.807 -24.887 1.00 96.25 192 GLY A O 1
ATOM 1497 N N . ASP A 1 193 ? 4.305 -8.333 -23.542 1.00 97.88 193 ASP A N 1
ATOM 1498 C CA . ASP A 1 193 ? 5.611 -8.394 -24.206 1.00 97.88 193 ASP A CA 1
ATOM 1499 C C . ASP A 1 193 ? 6.408 -9.611 -23.718 1.00 97.88 193 ASP A C 1
ATOM 1501 O O . ASP A 1 193 ? 7.385 -9.536 -22.965 1.00 97.88 193 ASP 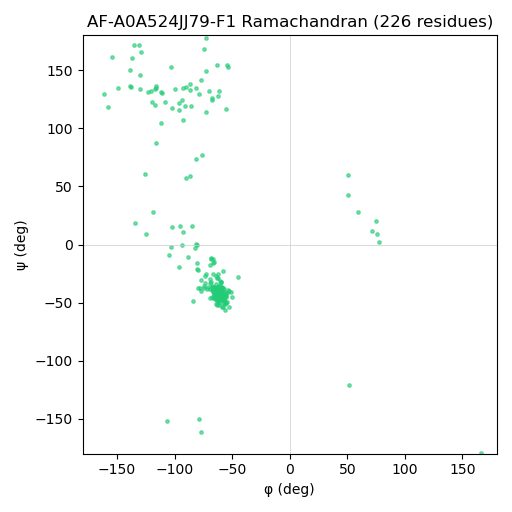A O 1
ATOM 1505 N N . ARG A 1 194 ? 5.975 -10.783 -24.186 1.00 98.06 194 ARG A N 1
ATOM 1506 C CA . ARG A 1 194 ? 6.574 -12.080 -23.855 1.00 98.06 194 ARG A CA 1
ATOM 1507 C C . ARG A 1 194 ? 8.082 -12.117 -24.110 1.00 98.06 194 ARG A C 1
ATOM 1509 O O . ARG A 1 194 ? 8.825 -12.692 -23.314 1.00 98.06 194 ARG A O 1
ATOM 1516 N N . LYS A 1 195 ? 8.552 -11.520 -25.211 1.00 98.44 195 LYS A N 1
ATOM 1517 C CA . LYS A 1 195 ? 9.972 -11.542 -25.592 1.00 98.44 195 LYS A CA 1
ATOM 1518 C C . LYS A 1 195 ? 10.825 -10.838 -24.540 1.00 98.44 195 LYS A C 1
ATOM 1520 O O . LYS A 1 195 ? 11.844 -11.383 -24.109 1.00 98.44 195 LYS A O 1
ATOM 1525 N N . ASN A 1 196 ? 10.420 -9.640 -24.125 1.00 98.56 196 ASN A N 1
ATOM 1526 C CA . ASN A 1 196 ? 11.176 -8.879 -23.139 1.00 98.56 196 ASN A CA 1
ATOM 1527 C C . ASN A 1 196 ? 10.973 -9.403 -21.717 1.00 98.56 196 ASN A C 1
ATOM 1529 O O . ASN A 1 196 ? 11.926 -9.363 -20.937 1.00 98.56 196 ASN A O 1
ATOM 1533 N N . ALA A 1 197 ? 9.810 -9.974 -21.399 1.00 98.69 197 ALA A N 1
ATOM 1534 C CA . ALA A 1 197 ? 9.592 -10.664 -20.133 1.00 98.69 197 ALA A CA 1
ATOM 1535 C C . ALA A 1 197 ? 10.618 -11.789 -19.932 1.00 98.69 197 ALA A C 1
ATOM 1537 O O . ALA A 1 197 ? 11.420 -11.740 -19.000 1.00 98.69 197 ALA A O 1
ATOM 1538 N N . ILE A 1 198 ? 10.697 -12.736 -20.877 1.00 98.75 198 ILE A N 1
ATOM 1539 C CA . ILE A 1 198 ? 11.636 -13.870 -20.809 1.00 98.75 198 ILE A CA 1
ATOM 1540 C C . ILE A 1 198 ? 13.085 -13.384 -20.703 1.00 98.75 198 ILE A C 1
ATOM 1542 O O . ILE A 1 198 ? 13.862 -13.916 -19.909 1.00 98.75 198 ILE A O 1
ATOM 1546 N N . LYS A 1 199 ? 13.459 -12.362 -21.486 1.00 98.62 199 LYS A N 1
ATOM 1547 C CA . LYS A 1 199 ? 14.811 -11.787 -21.460 1.00 98.62 199 LYS A CA 1
ATOM 1548 C C . LYS A 1 199 ? 15.195 -11.295 -20.060 1.00 98.62 199 LYS A C 1
ATOM 1550 O O . LYS A 1 199 ? 16.297 -11.589 -19.601 1.00 98.62 199 LYS A O 1
ATOM 1555 N N . ASN A 1 200 ? 14.316 -10.544 -19.400 1.00 98.75 200 ASN A N 1
ATOM 1556 C CA . ASN A 1 200 ? 14.618 -9.942 -18.101 1.00 98.75 200 ASN A CA 1
ATOM 1557 C C . ASN A 1 200 ? 14.527 -10.958 -16.954 1.00 98.75 200 ASN A C 1
ATOM 1559 O O . ASN A 1 200 ? 15.406 -10.962 -16.100 1.00 98.75 200 ASN A O 1
ATOM 1563 N N . LEU A 1 201 ? 13.580 -11.898 -16.991 1.00 98.75 201 LEU A N 1
ATOM 1564 C CA . LEU A 1 201 ? 13.501 -12.977 -15.998 1.00 98.75 201 LEU A CA 1
ATOM 1565 C C . LEU A 1 201 ? 14.738 -13.892 -16.059 1.00 98.75 201 LEU A C 1
ATOM 1567 O O . LEU A 1 201 ? 15.346 -14.192 -15.036 1.00 98.75 201 LEU A O 1
ATOM 1571 N N . LYS A 1 202 ? 15.215 -14.252 -17.261 1.00 98.44 202 LYS A N 1
ATOM 1572 C CA . LYS A 1 202 ? 16.491 -14.981 -17.406 1.00 98.44 202 LYS A CA 1
ATOM 1573 C C . LYS A 1 202 ? 17.686 -14.168 -16.905 1.00 98.44 202 LYS A C 1
ATOM 1575 O O . LYS A 1 202 ? 18.601 -14.729 -16.303 1.00 98.44 202 LYS A O 1
ATOM 1580 N N . LYS A 1 203 ? 17.684 -12.847 -17.122 1.00 98.50 203 LYS A N 1
ATOM 1581 C CA . LYS A 1 203 ? 18.715 -11.961 -16.569 1.00 98.50 203 LYS A CA 1
ATOM 1582 C C . LYS A 1 203 ? 18.679 -11.957 -15.038 1.00 98.50 203 LYS A C 1
ATOM 1584 O O . LYS A 1 203 ? 19.747 -12.095 -14.449 1.00 98.50 203 LYS A O 1
ATOM 1589 N N . SER A 1 204 ? 17.502 -11.871 -14.415 1.00 98.56 204 SER A N 1
ATOM 1590 C CA . SER A 1 204 ? 17.327 -12.012 -12.962 1.00 98.56 204 SER A CA 1
ATOM 1591 C C . SER A 1 204 ? 17.965 -13.305 -12.451 1.00 98.56 204 SER A C 1
ATOM 1593 O O . SER A 1 204 ? 18.861 -13.249 -11.614 1.00 98.56 204 SER A O 1
ATOM 1595 N N . LEU A 1 205 ? 17.611 -14.457 -13.036 1.00 98.31 205 LEU A N 1
ATOM 1596 C CA . LEU A 1 205 ? 18.154 -15.763 -12.637 1.00 98.31 205 LEU A CA 1
ATOM 1597 C C . LEU A 1 205 ? 19.678 -15.868 -12.791 1.00 98.31 205 LEU A C 1
ATOM 1599 O O . LEU A 1 205 ? 20.335 -16.480 -11.953 1.00 98.31 205 LEU A O 1
ATOM 1603 N N . SER A 1 206 ? 20.261 -15.228 -13.810 1.00 98.25 206 SER A N 1
ATOM 1604 C CA . SER A 1 206 ? 21.720 -15.218 -14.004 1.00 98.25 206 SER A CA 1
ATOM 1605 C C . SER A 1 206 ? 22.497 -14.427 -12.942 1.00 98.25 206 SER A C 1
ATOM 1607 O O . SER A 1 206 ? 23.720 -14.522 -12.887 1.00 98.25 206 SER A O 1
ATOM 1609 N N . LEU A 1 207 ? 21.810 -13.626 -12.119 1.00 98.19 207 LEU A N 1
ATOM 1610 C CA . LEU A 1 207 ? 22.407 -12.786 -11.076 1.00 98.19 207 LEU A CA 1
ATOM 1611 C C . LEU A 1 207 ? 22.406 -13.455 -9.690 1.00 98.19 207 LEU A C 1
ATOM 1613 O O . LEU A 1 207 ? 22.605 -12.769 -8.693 1.00 98.19 207 LEU A O 1
ATOM 1617 N N . ASN A 1 208 ? 22.192 -14.775 -9.616 1.00 96.19 208 ASN A N 1
ATOM 1618 C CA . ASN A 1 208 ? 22.101 -15.542 -8.366 1.00 96.19 208 ASN A CA 1
ATOM 1619 C C . ASN A 1 208 ? 21.110 -14.926 -7.350 1.00 96.19 208 ASN A C 1
ATOM 1621 O O . ASN A 1 208 ? 21.511 -14.536 -6.250 1.00 96.19 208 ASN A O 1
ATOM 1625 N N . PRO A 1 209 ? 19.818 -14.798 -7.713 1.00 97.56 209 PRO A N 1
ATOM 1626 C CA . PRO A 1 209 ? 18.826 -14.154 -6.863 1.00 97.56 209 PRO A CA 1
ATOM 1627 C C . PRO A 1 209 ? 18.611 -14.891 -5.531 1.00 97.56 209 PRO A C 1
ATOM 1629 O O . PRO A 1 209 ? 18.750 -16.116 -5.472 1.00 97.56 209 PRO A O 1
ATOM 1632 N N . PRO A 1 210 ? 18.153 -14.180 -4.481 1.00 97.56 210 PRO A N 1
ATOM 1633 C CA . PRO A 1 210 ? 17.581 -14.809 -3.294 1.00 97.56 210 PRO A CA 1
ATOM 1634 C C . PRO A 1 210 ? 16.436 -15.761 -3.657 1.00 97.56 210 PRO A C 1
ATOM 1636 O O . PRO A 1 210 ? 15.750 -15.559 -4.661 1.00 97.56 210 PRO A O 1
ATOM 1639 N N . ALA A 1 211 ? 16.175 -16.753 -2.802 1.00 97.94 211 ALA A N 1
ATOM 1640 C CA . ALA A 1 211 ? 15.208 -17.821 -3.073 1.00 97.94 211 ALA A CA 1
ATOM 1641 C C . ALA A 1 211 ? 13.823 -17.313 -3.522 1.00 97.94 211 ALA A C 1
ATOM 1643 O O . ALA A 1 211 ? 13.261 -17.856 -4.467 1.00 97.94 211 ALA A O 1
ATOM 1644 N N . GLY A 1 212 ? 13.305 -16.244 -2.904 1.00 97.69 212 GLY A N 1
ATOM 1645 C CA . GLY A 1 212 ? 12.010 -15.661 -3.279 1.00 97.69 212 GLY A CA 1
ATOM 1646 C C . GLY A 1 212 ? 11.991 -15.072 -4.694 1.00 97.69 212 GLY A C 1
ATOM 1647 O O . GLY A 1 212 ? 11.084 -15.363 -5.468 1.00 97.69 212 GLY A O 1
ATOM 1648 N N . VAL A 1 213 ? 13.025 -14.308 -5.062 1.00 98.06 213 VAL A N 1
ATOM 1649 C CA . VAL A 1 213 ? 13.158 -13.724 -6.410 1.00 98.06 213 VAL A CA 1
ATOM 1650 C C . VAL A 1 213 ? 13.384 -14.825 -7.446 1.00 98.06 213 VAL A C 1
ATOM 1652 O O . VAL A 1 213 ? 12.801 -14.787 -8.526 1.00 98.06 213 VAL A O 1
ATOM 1655 N N . LYS A 1 214 ? 14.178 -15.847 -7.102 1.00 98.31 214 LYS A N 1
ATOM 1656 C CA . LYS A 1 214 ? 14.388 -17.023 -7.951 1.00 98.31 214 LYS A CA 1
ATOM 1657 C C . LYS A 1 214 ? 13.064 -17.731 -8.252 1.00 98.31 214 LYS A C 1
ATOM 1659 O O . LYS A 1 214 ? 12.719 -17.900 -9.417 1.00 98.31 214 LYS A O 1
ATOM 1664 N N . ALA A 1 215 ? 12.312 -18.081 -7.208 1.00 98.31 215 ALA A N 1
ATOM 1665 C CA . ALA A 1 215 ? 11.035 -18.775 -7.337 1.00 98.31 215 ALA A CA 1
ATOM 1666 C C . ALA A 1 215 ? 10.009 -17.952 -8.135 1.00 98.31 215 ALA A C 1
ATOM 1668 O O . ALA A 1 215 ? 9.279 -18.516 -8.950 1.00 98.31 215 ALA A O 1
ATOM 1669 N N . ASN A 1 216 ? 9.976 -16.624 -7.951 1.00 98.19 216 ASN A N 1
ATOM 1670 C CA . ASN A 1 216 ? 9.109 -15.751 -8.744 1.00 98.19 216 ASN A CA 1
ATOM 1671 C C . ASN A 1 216 ? 9.491 -15.780 -10.229 1.00 98.19 216 ASN A C 1
ATOM 1673 O O . ASN A 1 216 ? 8.647 -16.079 -11.074 1.00 98.19 216 ASN A O 1
ATOM 1677 N N . SER A 1 217 ? 10.771 -15.558 -10.540 1.00 98.38 217 SER A N 1
ATOM 1678 C CA . SER A 1 217 ? 11.278 -15.583 -11.912 1.00 98.38 217 SER A CA 1
ATOM 1679 C C . SER A 1 217 ? 10.988 -16.913 -12.616 1.00 98.38 217 SER A C 1
ATOM 1681 O O . SER A 1 217 ? 10.560 -16.917 -13.771 1.00 98.38 217 SER A O 1
ATOM 1683 N N . GLU A 1 218 ? 11.184 -18.040 -11.927 1.00 98.25 218 GLU A N 1
ATOM 1684 C CA . GLU A 1 218 ? 10.917 -19.379 -12.462 1.00 98.25 218 GLU A CA 1
ATOM 1685 C C . GLU A 1 218 ? 9.421 -19.609 -12.713 1.00 98.25 218 GLU A C 1
ATOM 1687 O O . GLU A 1 218 ? 9.032 -20.029 -13.804 1.00 98.25 218 GLU A O 1
ATOM 1692 N N . ARG A 1 219 ? 8.559 -19.249 -11.756 1.00 98.25 219 ARG A N 1
ATOM 1693 C CA . ARG A 1 219 ? 7.100 -19.317 -11.929 1.00 98.25 219 ARG A CA 1
ATOM 1694 C C . ARG A 1 219 ? 6.643 -18.509 -13.145 1.00 98.25 219 ARG A C 1
ATOM 1696 O O . ARG A 1 219 ? 5.899 -19.018 -13.980 1.00 98.25 219 ARG A O 1
ATOM 1703 N N . LEU A 1 220 ? 7.105 -17.264 -13.275 1.00 98.38 220 LEU A N 1
ATOM 1704 C CA . LEU A 1 220 ? 6.720 -16.385 -14.381 1.00 98.38 220 LEU A CA 1
ATOM 1705 C C . LEU A 1 220 ? 7.224 -16.902 -15.736 1.00 98.38 220 LEU A C 1
ATOM 1707 O O . LEU A 1 220 ? 6.516 -16.792 -16.736 1.00 98.38 220 LEU A O 1
ATOM 1711 N N . LEU A 1 221 ? 8.422 -17.490 -15.787 1.00 98.50 221 LEU A N 1
ATOM 1712 C CA . LEU A 1 221 ? 8.946 -18.143 -16.989 1.00 98.50 221 LEU A CA 1
ATOM 1713 C C . LEU A 1 221 ? 8.116 -19.375 -17.379 1.00 98.50 221 LEU A C 1
ATOM 1715 O O . LEU A 1 221 ? 7.815 -19.540 -18.563 1.00 98.50 221 LEU A O 1
ATOM 1719 N N . ALA A 1 222 ? 7.691 -20.186 -16.409 1.00 97.81 222 ALA A N 1
ATOM 1720 C CA . ALA A 1 222 ? 6.824 -21.338 -16.644 1.00 97.81 222 ALA A CA 1
ATOM 1721 C C . ALA A 1 222 ? 5.433 -20.924 -17.160 1.00 97.81 222 ALA A C 1
ATOM 1723 O O . ALA A 1 222 ? 4.941 -21.503 -18.127 1.00 97.81 222 ALA A O 1
ATOM 1724 N N . GLU A 1 223 ? 4.832 -19.868 -16.600 1.00 97.62 223 GLU A N 1
ATOM 1725 C CA . GLU A 1 223 ? 3.588 -19.266 -17.118 1.00 97.62 223 GLU A CA 1
ATOM 1726 C C . GLU A 1 223 ? 3.752 -18.745 -18.555 1.00 97.62 223 GLU A C 1
ATOM 1728 O O . GLU A 1 223 ? 2.824 -18.777 -19.362 1.00 97.62 223 GLU A O 1
ATOM 1733 N N . LEU A 1 224 ? 4.961 -18.303 -18.904 1.00 97.31 224 LEU A N 1
ATOM 1734 C CA . LEU A 1 224 ? 5.353 -17.954 -20.265 1.00 97.31 224 LEU A CA 1
ATOM 1735 C C . LEU A 1 224 ? 5.811 -19.177 -21.073 1.00 97.31 224 LEU A C 1
ATOM 1737 O O . LEU A 1 224 ? 6.429 -19.001 -22.114 1.00 97.31 224 LEU A O 1
ATOM 1741 N N . GLY A 1 225 ? 5.533 -20.414 -20.663 1.00 96.19 225 GLY A N 1
ATOM 1742 C CA . GLY A 1 225 ? 5.862 -21.631 -21.414 1.00 96.19 225 GLY A CA 1
ATOM 1743 C C . GLY A 1 225 ? 7.357 -21.824 -21.696 1.00 96.19 225 GLY A C 1
ATOM 1744 O O . GLY A 1 225 ? 7.711 -22.400 -22.724 1.00 96.19 225 GLY A O 1
ATOM 1745 N N . VAL A 1 226 ? 8.236 -21.288 -20.848 1.00 95.81 226 VAL A N 1
ATOM 1746 C CA . VAL A 1 226 ? 9.679 -21.535 -20.904 1.00 95.81 226 VAL A CA 1
ATOM 1747 C C . VAL A 1 226 ? 10.005 -22.686 -19.962 1.00 95.81 226 VAL A C 1
ATOM 1749 O O . VAL A 1 226 ? 9.702 -22.614 -18.776 1.00 95.81 226 VAL A O 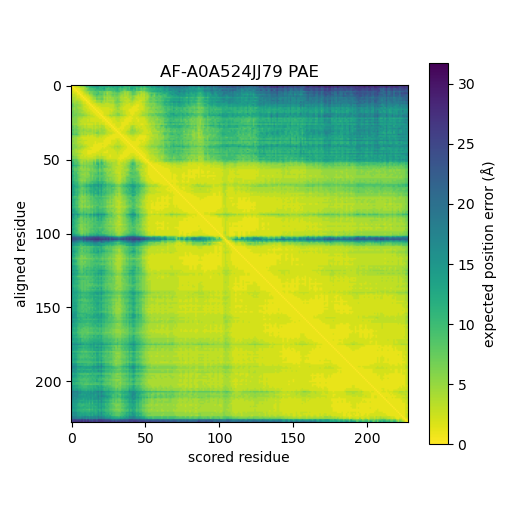1
ATOM 1752 N N . VAL A 1 227 ? 10.642 -23.730 -20.492 1.00 83.62 227 VAL A N 1
ATOM 1753 C CA . VAL A 1 227 ? 11.217 -24.816 -19.687 1.00 83.62 227 VAL A CA 1
ATOM 1754 C C . VAL A 1 227 ? 12.553 -24.329 -19.121 1.00 83.62 227 VAL A C 1
ATOM 1756 O O . VAL A 1 227 ? 13.358 -23.762 -19.869 1.00 83.62 227 VAL A O 1
ATOM 1759 N N . ILE A 1 228 ? 12.735 -24.483 -17.810 1.00 69.00 228 ILE A N 1
ATOM 1760 C CA . ILE A 1 228 ? 13.858 -23.946 -17.026 1.00 69.00 228 ILE A CA 1
ATOM 1761 C C . ILE A 1 228 ? 14.774 -25.091 -16.616 1.00 69.00 228 ILE A C 1
ATOM 1763 O O . ILE A 1 228 ? 14.228 -26.147 -16.225 1.00 69.00 228 ILE A O 1
#

Radius of gyration: 26.63 Å; Cα contacts (8 Å, |Δi|>4): 314; chains: 1; bounding box: 60×48×65 Å

Solvent-accessible surface area (backbone atoms only — not comparable to full-atom values): 12318 Å² total; per-residue (Å²): 139,60,81,91,72,61,91,76,88,80,92,64,74,68,43,82,48,77,79,33,93,58,81,38,84,45,82,41,79,76,54,99,42,33,31,32,42,26,45,34,40,43,45,37,30,47,48,47,78,48,75,49,65,54,51,61,54,51,52,52,52,50,58,57,43,48,75,46,77,56,45,61,37,33,68,52,28,46,49,49,17,52,46,22,64,73,53,81,40,59,55,68,58,18,46,52,31,30,44,41,19,41,73,42,63,98,49,34,59,72,46,57,65,58,52,49,53,46,36,53,48,32,51,78,69,68,39,54,69,64,41,60,70,44,45,67,60,43,56,73,67,37,52,79,66,51,34,49,52,51,18,52,53,26,46,77,70,66,37,49,72,61,15,50,52,44,26,49,51,45,31,70,76,37,79,76,43,20,63,41,25,29,52,38,8,49,50,27,44,77,72,65,39,55,71,58,10,51,54,26,22,54,51,11,57,73,50,72,41,59,71,70,53,38,53,49,30,52,51,55,33,45,77,66,73,44,90,129

Mean predicted aligned error: 6.19 Å